Protein 9BWH (pdb70)

Solvent-accessible surface area: 10217 Å² total; per-residue (Å²): 109,16,27,6,4,68,94,25,84,120,68,45,46,102,47,67,122,26,0,82,0,3,0,11,0,64,14,121,57,0,0,2,0,4,11,53,5,83,120,64,16,45,28,78,82,59,60,13,77,44,0,15,0,0,11,0,43,44,26,59,6,29,10,46,1,104,137,103,123,52,84,0,94,53,8,3,1,3,2,1,9,83,90,25,91,7,56,2,66,2,54,72,101,2,32,0,4,13,1,2,2,63,18,23,129,101,16,40,135,29,18,5,162,108,23,41,109,121,30,31,2,3,69,100,26,82,123,77,30,64,105,56,67,122,27,1,88,0,5,1,13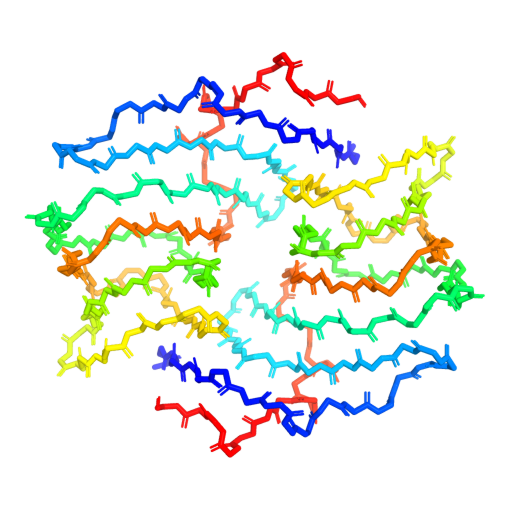,0,57,15,112,53,0,0,2,0,7,16,43,8,72,125,68,16,47,24,87,78,62,56,15,82,36,1,14,1,0,10,0,42,45,22,56,6,30,10,42,0,100,140,88,129,46,78,0,79,55,9,4,0,4,1,1,14,87,89,29,86,6,56,7,65,2,58,72,105,2,34,1,3,12,0,1,3,65,19,25,114,101,15,63,134,36,44,8,203,106,17,60,69

Nearest PDB structures (foldseek):
  9bwf-assembly1_A  TM=1.006E+00  e=4.853E-24  metagenome
  7zyb-assembly1_A  TM=9.327E-01  e=1.091E-11  Bacteroides eggerthii DSM 20697
  2pfw-assembly1_B  TM=9.124E-01  e=9.561E-11  Shewanella frigidimarina NCIMB 400
  5j4f-assembly1_A  TM=9.514E-01  e=3.631E-08  Helicobacter pylori 26695
  2ozj-assembly2_B-3  TM=8.157E-01  e=2.133E-07  Desulfitobacterium hafniense DCB-2

Radius of gyration: 16.41 Å; Cα contacts (8 Å, |Δi|>4): 697; chains: 2; bounding box: 45×39×34 Å

Structure (mmCIF, N/CA/C/O backbone):
data_9BWH
#
_entry.id   9BWH
#
_cell.length_a   72.689
_cell.length_b   72.689
_cell.length_c   98.739
_cell.angle_alpha   90.00
_cell.angle_beta   90.00
_cell.angle_gamma   120.00
#
_symmetry.space_group_name_H-M   'P 32 2 1'
#
loop_
_entity.id
_entity.type
_entity.pdbx_description
1 polymer 'Cellulose oxidative enzyme'
2 non-polymer GLYCEROL
3 non-polymer 'COPPER (II) ION'
4 water water
#
loop_
_atom_site.group_PDB
_atom_site.id
_atom_site.type_symbol
_atom_site.label_atom_id
_atom_site.label_alt_id
_atom_site.label_comp_id
_atom_site.label_asym_id
_atom_site.label_entity_id
_atom_site.label_seq_id
_atom_site.pdbx_PDB_ins_code
_atom_site.Cartn_x
_atom_site.Cartn_y
_atom_site.Cartn_z
_atom_site.occupancy
_atom_site.B_iso_or_equiv
_atom_site.auth_seq_id
_atom_site.auth_comp_id
_atom_site.auth_asym_id
_atom_site.auth_atom_id
_atom_site.pdbx_PDB_model_num
ATOM 1 N N . ALA A 1 22 ? 39.968 -26.260 -28.669 1.00 38.92 -1 ALA A N 1
ATOM 2 C CA . ALA A 1 22 ? 40.923 -25.333 -28.080 1.00 39.26 -1 ALA A CA 1
ATOM 3 C C . ALA A 1 22 ? 40.638 -25.108 -26.581 1.00 35.75 -1 ALA A C 1
ATOM 4 O O . ALA A 1 22 ? 41.514 -24.595 -25.900 1.00 34.79 -1 ALA A O 1
ATOM 6 N N . SER A 1 23 ? 39.459 -25.500 -26.071 1.00 28.79 0 SER A N 1
ATOM 7 C CA A SER A 1 23 ? 39.154 -25.323 -24.645 0.63 27.94 0 SER A CA 1
ATOM 8 C CA B SER A 1 23 ? 39.177 -25.299 -24.648 0.37 28.00 0 SER A CA 1
ATOM 9 C C . SER A 1 23 ? 40.028 -26.236 -23.791 1.00 27.72 0 SER A C 1
ATOM 10 O O . SER A 1 23 ? 40.508 -27.292 -24.256 1.00 28.45 0 SER A O 1
ATOM 15 N N . MET A 1 24 ? 40.218 -25.838 -22.518 1.00 24.27 1 MET A N 1
ATOM 16 C CA . MET A 1 24 ? 41.022 -26.621 -21.588 1.00 25.39 1 MET A CA 1
ATOM 17 C C . MET A 1 24 ? 40.349 -26.698 -20.241 1.00 21.89 1 MET A C 1
ATOM 18 O O . MET A 1 24 ? 39.697 -25.744 -19.816 1.00 24.61 1 MET A O 1
ATOM 23 N N . TYR A 1 25 ? 40.506 -27.848 -19.579 1.00 20.98 2 TYR A N 1
ATOM 24 C CA . TYR A 1 25 ? 40.259 -27.983 -18.147 1.00 21.95 2 TYR A CA 1
ATOM 25 C C . TYR A 1 25 ? 41.573 -28.377 -17.481 1.00 22.76 2 TYR A C 1
ATOM 26 O O . TYR A 1 25 ? 42.346 -29.158 -18.058 1.00 25.63 2 TYR A O 1
ATOM 35 N N . ALA A 1 26 ? 41.801 -27.896 -16.250 1.00 22.61 3 ALA A N 1
ATOM 36 C CA . ALA A 1 26 ? 42.952 -28.422 -15.497 1.00 25.89 3 ALA A CA 1
ATOM 37 C C . ALA A 1 26 ? 42.532 -28.705 -14.073 1.00 23.41 3 ALA A C 1
ATOM 38 O O . ALA A 1 26 ? 41.638 -28.062 -13.522 1.00 23.90 3 ALA A O 1
ATOM 40 N N . LYS A 1 27 ? 43.157 -29.707 -13.486 1.00 23.09 4 LYS A N 1
ATOM 41 C CA . LYS A 1 27 ? 42.803 -30.129 -12.129 1.00 24.60 4 LYS A CA 1
ATOM 42 C C . LYS A 1 27 ? 43.876 -29.713 -11.153 1.00 23.36 4 LYS A C 1
ATOM 43 O O . LYS A 1 27 ? 45.064 -29.726 -11.479 1.00 24.53 4 LYS A O 1
ATOM 49 N N . HIS A 1 28 ? 43.462 -29.362 -9.944 1.00 21.38 5 HIS A N 1
ATOM 50 C CA . HIS A 1 28 ? 44.436 -28.992 -8.924 1.00 23.73 5 HIS A CA 1
ATOM 51 C C . HIS A 1 28 ? 45.373 -30.170 -8.601 1.00 27.15 5 HIS A C 1
ATOM 52 O O . HIS A 1 28 ? 44.943 -31.320 -8.452 1.00 24.83 5 HIS A O 1
ATOM 59 N N . SER A 1 29 ? 46.654 -29.863 -8.421 1.00 27.31 6 SER A N 1
ATOM 60 C CA . SER A 1 29 ? 47.631 -30.828 -7.909 1.00 27.89 6 SER A CA 1
ATOM 61 C C . SER A 1 29 ? 48.602 -30.077 -7.022 1.00 30.60 6 SER A C 1
ATOM 62 O O . SER A 1 29 ? 48.954 -28.934 -7.329 1.00 30.25 6 SER A O 1
ATOM 65 N N . ALA A 1 30 ? 49.116 -30.705 -5.981 1.00 27.95 7 ALA A N 1
ATOM 66 C CA . ALA A 1 30 ? 50.149 -30.074 -5.162 1.00 33.96 7 ALA A CA 1
ATOM 67 C C . ALA A 1 30 ? 51.522 -30.126 -5.790 1.00 30.92 7 ALA A C 1
ATOM 68 O O . ALA A 1 30 ? 52.430 -29.504 -5.299 1.00 33.73 7 ALA A O 1
ATOM 70 N N . GLN A 1 31 ? 51.656 -30.846 -6.876 1.00 28.04 8 GLN A N 1
ATOM 71 C CA . GLN A 1 31 ? 52.957 -31.043 -7.520 1.00 29.29 8 GLN A CA 1
ATOM 72 C C . GLN A 1 31 ? 53.170 -30.061 -8.670 1.00 28.01 8 GLN A C 1
ATOM 73 O O . GLN A 1 31 ? 52.248 -29.397 -9.139 1.00 26.03 8 GLN A O 1
ATOM 79 N N . ASN A 1 32 ? 54.441 -29.937 -9.061 1.00 27.71 9 ASN A N 1
ATOM 80 C CA . ASN A 1 32 ? 54.852 -29.236 -10.282 1.00 29.47 9 ASN A CA 1
ATOM 81 C C . ASN A 1 32 ? 54.590 -27.738 -10.218 1.00 31.78 9 ASN A C 1
ATOM 82 O O . ASN A 1 32 ? 54.389 -27.087 -11.257 1.00 29.22 9 ASN A O 1
ATOM 87 N N . TYR A 1 33 ? 54.644 -27.141 -9.014 1.00 27.47 10 TYR A N 1
ATOM 88 C CA . TYR A 1 33 ? 54.816 -25.697 -8.945 1.00 24.41 10 TYR A CA 1
ATOM 89 C C . TYR A 1 33 ? 56.324 -25.477 -9.108 1.00 32.67 10 TYR A C 1
ATOM 90 O O . TYR A 1 33 ? 57.124 -26.091 -8.405 1.00 36.32 10 TYR A O 1
ATOM 99 N N . GLN A 1 34 ? 56.700 -24.687 -10.044 1.00 20.93 11 GLN A N 1
ATOM 100 C CA . GLN A 1 34 ? 58.092 -24.652 -10.523 1.00 21.50 11 GLN A CA 1
ATOM 101 C C . GLN A 1 34 ? 58.826 -23.395 -10.075 1.00 23.16 11 GLN A C 1
ATOM 102 O O . GLN A 1 34 ? 58.199 -22.360 -9.870 1.00 23.49 11 GLN A O 1
ATOM 108 N N . PRO A 1 35 ? 60.136 -23.456 -9.900 1.00 22.64 12 PRO A N 1
ATOM 109 C CA . PRO A 1 35 ? 60.870 -22.262 -9.439 1.00 23.04 12 PRO A CA 1
ATOM 110 C C . PRO A 1 35 ? 60.816 -21.157 -10.484 1.00 26.32 12 PRO A C 1
ATOM 111 O O . PRO A 1 35 ? 61.007 -21.399 -11.685 1.00 27.07 12 PRO A O 1
ATOM 115 N N . LEU A 1 36 ? 60.516 -19.956 -10.020 1.00 26.41 13 LEU A N 1
ATOM 116 C CA . LEU A 1 36 ? 60.578 -18.736 -10.824 1.00 24.14 13 LEU A CA 1
ATOM 117 C C . LEU A 1 36 ? 61.607 -17.753 -10.278 1.00 28.73 13 LEU A C 1
ATOM 118 O O . LEU A 1 36 ? 62.555 -17.400 -10.976 1.00 28.16 13 LEU A O 1
ATOM 123 N N . LEU A 1 37 ? 61.483 -17.352 -9.017 1.00 25.50 14 LEU A N 1
ATOM 124 C CA . LEU A 1 37 ? 62.394 -16.447 -8.333 1.00 30.57 14 LEU A CA 1
ATOM 125 C C . LEU A 1 37 ? 62.502 -16.979 -6.909 1.00 26.22 14 LEU A C 1
ATOM 126 O O . LEU A 1 37 ? 61.625 -17.726 -6.477 1.00 29.10 14 LEU A O 1
ATOM 131 N N . PRO A 1 38 ? 63.535 -16.579 -6.160 1.00 28.56 15 PRO A N 1
ATOM 132 C CA . PRO A 1 38 ? 63.636 -17.071 -4.774 1.00 27.59 15 PRO A CA 1
ATOM 133 C C . PRO A 1 38 ? 62.326 -16.847 -4.031 1.00 26.93 15 PRO A C 1
ATOM 134 O O . PRO A 1 38 ? 61.767 -15.749 -4.033 1.00 29.18 15 PRO A O 1
ATOM 138 N N . GLY A 1 39 ? 61.812 -17.917 -3.443 1.00 31.51 16 GLY A N 1
ATOM 139 C CA . GLY A 1 39 ? 60.571 -17.813 -2.692 1.00 29.86 16 GLY A CA 1
ATOM 140 C C . GLY A 1 39 ? 59.309 -17.832 -3.503 1.00 26.27 16 GLY A C 1
ATOM 141 O O . GLY A 1 39 ? 58.220 -17.874 -2.909 1.00 27.15 16 GLY A O 1
ATOM 142 N N . ILE A 1 40 ? 59.382 -17.845 -4.838 1.00 25.66 17 ILE A N 1
ATOM 143 C CA . ILE A 1 40 ? 58.193 -17.716 -5.676 1.00 22.89 17 ILE A CA 1
ATOM 144 C C . ILE A 1 40 ? 58.148 -18.915 -6.614 1.00 29.19 17 ILE A C 1
ATOM 145 O O . ILE A 1 40 ? 59.032 -19.062 -7.464 1.00 27.06 17 ILE A O 1
ATOM 150 N N . LYS A 1 41 ? 57.094 -19.720 -6.518 1.00 23.86 18 LYS A N 1
ATOM 151 C CA . LYS A 1 41 ? 56.915 -20.854 -7.418 1.00 26.35 18 LYS A CA 1
ATOM 152 C C . LYS A 1 41 ? 55.729 -20.546 -8.311 1.00 24.49 18 LYS A C 1
ATOM 153 O O . LYS A 1 41 ? 54.805 -19.814 -7.908 1.00 24.69 18 LYS A O 1
ATOM 159 N N . ILE A 1 42 ? 55.764 -21.060 -9.548 1.00 23.32 19 ILE A N 1
ATOM 160 C CA . ILE A 1 42 ? 54.707 -20.749 -10.509 1.00 20.75 19 ILE A CA 1
ATOM 161 C C . ILE A 1 42 ? 54.198 -22.038 -11.143 1.00 22.66 19 ILE A C 1
ATOM 162 O O . ILE A 1 42 ? 54.975 -22.972 -11.377 1.00 21.29 19 ILE A O 1
ATOM 167 N N . LYS A 1 43 ? 52.925 -22.019 -11.545 1.00 20.73 20 LYS A N 1
ATOM 168 C CA . LYS A 1 43 ? 52.384 -23.063 -12.418 1.00 18.97 20 LYS A CA 1
ATOM 169 C C . LYS A 1 43 ? 51.439 -22.373 -13.395 1.00 22.39 20 LYS A C 1
ATOM 170 O O . LYS A 1 43 ? 50.559 -21.606 -12.968 1.00 21.64 20 LYS A O 1
ATOM 176 N N . THR A 1 44 ? 51.608 -22.616 -14.697 1.00 18.35 21 THR A N 1
ATOM 177 C CA . THR A 1 44 ? 50.571 -22.170 -15.615 1.00 18.12 21 THR A CA 1
ATOM 178 C C . THR A 1 44 ? 49.458 -23.218 -15.621 1.00 18.02 21 THR A C 1
ATOM 179 O O . THR A 1 44 ? 49.737 -24.411 -15.733 1.00 20.17 21 THR A O 1
ATOM 183 N N . LEU A 1 45 ? 48.228 -22.789 -15.313 1.00 18.68 22 LEU A N 1
ATOM 184 C CA . LEU A 1 45 ? 47.139 -23.749 -15.140 1.00 19.69 22 LEU A CA 1
ATOM 185 C C . LEU A 1 45 ? 46.515 -24.106 -16.477 1.00 21.38 22 LEU A C 1
ATOM 186 O O . LEU A 1 45 ? 46.364 -25.276 -16.804 1.00 21.80 22 LEU A O 1
ATOM 191 N N . VAL A 1 46 ? 46.099 -23.085 -17.239 1.00 18.11 23 VAL A N 1
ATOM 192 C CA . VAL A 1 46 ? 45.436 -23.222 -18.533 1.00 19.34 23 VAL A CA 1
ATOM 193 C C . VAL A 1 46 ? 45.799 -21.997 -19.344 1.00 21.47 23 VAL A C 1
ATOM 194 O O . VAL A 1 46 ? 46.319 -21.018 -18.806 1.00 21.92 23 VAL A O 1
ATOM 198 N N . TYR A 1 47 ? 45.505 -22.049 -20.642 1.00 20.45 24 TYR A N 1
ATOM 199 C CA . TYR A 1 47 ? 45.647 -20.839 -21.448 1.00 23.57 24 TYR A CA 1
ATOM 200 C C . TYR A 1 47 ? 44.756 -20.954 -22.681 1.00 23.33 24 TYR A C 1
ATOM 201 O O . TYR A 1 47 ? 44.241 -22.033 -23.022 1.00 23.24 24 TYR A O 1
ATOM 210 N N . GLY A 1 48 ? 44.607 -19.819 -23.384 1.00 20.03 25 GLY A N 1
ATOM 211 C CA . GLY A 1 48 ? 43.760 -19.796 -24.558 1.00 24.14 25 GLY A CA 1
ATOM 212 C C . GLY A 1 48 ? 44.282 -18.848 -25.612 1.00 29.71 25 GLY A C 1
ATOM 213 O O . GLY A 1 48 ? 45.480 -18.539 -25.614 1.00 24.48 25 GLY A O 1
ATOM 214 N N . GLU A 1 49 ? 43.385 -18.367 -26.490 1.00 28.72 26 GLU A N 1
ATOM 215 C CA . GLU A 1 49 ? 43.801 -17.495 -27.584 1.00 26.70 26 GLU A CA 1
ATOM 216 C C . GLU A 1 49 ? 44.127 -16.086 -27.141 1.00 28.55 26 GLU A C 1
ATOM 217 O O . GLU A 1 49 ? 44.950 -15.426 -27.796 1.00 28.54 26 GLU A O 1
ATOM 223 N N . LEU A 1 50 ? 43.541 -15.634 -26.025 1.00 24.40 27 LEU A N 1
ATOM 224 C CA . LEU A 1 50 ? 43.625 -14.246 -25.584 1.00 23.07 27 LEU A CA 1
ATOM 225 C C . LEU A 1 50 ? 44.199 -14.106 -24.194 1.00 25.35 27 LEU A C 1
ATOM 226 O O . LEU A 1 50 ? 44.548 -12.983 -23.799 1.00 24.37 27 LEU A O 1
ATOM 231 N N . THR A 1 51 ? 44.278 -15.199 -23.433 1.00 21.12 28 THR A N 1
ATOM 232 C CA . THR A 1 51 ? 44.623 -15.140 -22.020 1.00 19.36 28 THR A CA 1
ATOM 233 C C . THR A 1 51 ? 45.531 -16.310 -21.643 1.00 22.45 28 THR A C 1
ATOM 234 O O . THR A 1 51 ? 45.651 -17.304 -22.364 1.00 21.30 28 THR A O 1
ATOM 238 N N . LEU A 1 52 ? 46.150 -16.195 -20.466 1.00 19.03 29 LEU A N 1
ATOM 239 C CA . LEU A 1 52 ? 46.900 -17.308 -19.888 1.00 18.39 29 LEU A CA 1
ATOM 240 C C . LEU A 1 52 ? 46.782 -17.174 -18.377 1.00 19.92 29 LEU A C 1
ATOM 241 O O . LEU A 1 52 ? 46.957 -16.067 -17.851 1.00 21.36 29 LEU A O 1
ATOM 246 N N . MET A 1 53 ? 46.515 -18.283 -17.683 1.00 17.41 30 MET A N 1
ATOM 247 C CA . MET A 1 53 ? 46.279 -18.251 -16.245 1.00 18.52 30 MET A CA 1
ATOM 248 C C . MET A 1 53 ? 47.426 -18.937 -15.494 1.00 19.40 30 MET A C 1
ATOM 249 O O . MET A 1 53 ? 47.772 -20.084 -15.812 1.00 18.23 30 MET A O 1
ATOM 254 N N . THR A 1 54 ? 47.941 -18.288 -14.446 1.00 19.71 31 THR A N 1
ATOM 255 C CA . THR A 1 54 ? 49.021 -18.854 -13.639 1.00 18.17 31 THR A CA 1
ATOM 256 C C . THR A 1 54 ? 48.555 -18.893 -12.195 1.00 24.99 31 THR A C 1
ATOM 257 O O . THR A 1 54 ? 47.631 -18.175 -11.807 1.00 25.85 31 THR A O 1
ATOM 261 N N . GLU A 1 55 ? 49.187 -19.751 -11.402 1.00 18.56 32 GLU A N 1
ATOM 262 C CA . GLU A 1 55 ? 49.013 -19.713 -9.959 1.00 16.61 32 GLU A CA 1
ATOM 263 C C . GLU A 1 55 ? 50.413 -19.486 -9.406 1.00 21.93 32 GLU A C 1
ATOM 264 O O . GLU A 1 55 ? 51.373 -20.144 -9.852 1.00 22.70 32 GLU A O 1
ATOM 270 N N . PHE A 1 56 ? 50.542 -18.527 -8.481 1.00 19.03 33 PHE A N 1
ATOM 271 C CA . PHE A 1 56 ? 51.829 -18.182 -7.862 1.00 20.48 33 PHE A CA 1
ATOM 272 C C . PHE A 1 56 ? 51.755 -18.614 -6.403 1.00 26.27 33 PHE A C 1
ATOM 273 O O . PHE A 1 56 ? 50.813 -18.248 -5.691 1.00 23.20 33 PHE A O 1
ATOM 281 N N . VAL A 1 57 ? 52.749 -19.356 -5.947 1.00 20.51 34 VAL A N 1
ATOM 282 C CA . VAL A 1 57 ? 52.821 -19.818 -4.565 1.00 22.50 34 VAL A CA 1
ATOM 283 C C . VAL A 1 57 ? 54.037 -19.160 -3.946 1.00 26.34 34 VAL A C 1
ATOM 284 O O . VAL A 1 57 ? 55.161 -19.378 -4.407 1.00 25.80 34 VAL A O 1
ATOM 288 N N . MET A 1 58 ? 53.817 -18.334 -2.912 1.00 24.04 35 MET A N 1
ATOM 289 C CA . MET A 1 58 ? 54.842 -17.387 -2.496 1.00 22.66 35 MET A CA 1
ATOM 290 C C . MET A 1 58 ? 55.137 -17.520 -1.008 1.00 23.78 35 MET A C 1
ATOM 291 O O . MET A 1 58 ? 54.229 -17.439 -0.179 1.00 25.74 35 MET A O 1
ATOM 296 N N . ASP A 1 59 ? 56.416 -17.695 -0.662 1.00 25.53 36 ASP A N 1
ATOM 297 C CA . ASP A 1 59 ? 56.783 -17.917 0.724 1.00 24.23 36 ASP A CA 1
ATOM 298 C C . ASP A 1 59 ? 56.801 -16.607 1.518 1.00 25.76 36 ASP A C 1
ATOM 299 O O . ASP A 1 59 ? 57.247 -15.562 1.028 1.00 24.23 36 ASP A O 1
ATOM 304 N N . LYS A 1 60 ? 56.377 -16.684 2.779 1.00 23.96 37 LYS A N 1
ATOM 305 C CA . LYS A 1 60 ? 56.520 -15.540 3.685 1.00 24.71 37 LYS A CA 1
ATOM 306 C C . LYS A 1 60 ? 57.923 -14.925 3.641 1.00 25.98 37 LYS A C 1
ATOM 307 O O . LYS A 1 60 ? 58.933 -15.615 3.807 1.00 28.01 37 LYS A O 1
ATOM 313 N N . GLY A 1 61 ? 57.978 -13.604 3.480 1.00 27.60 38 GLY A N 1
ATOM 314 C CA . GLY A 1 61 ? 59.243 -12.891 3.516 1.00 28.37 38 GLY A CA 1
ATOM 315 C C . GLY A 1 61 ? 59.951 -12.767 2.180 1.00 30.32 38 GLY A C 1
ATOM 316 O O . GLY A 1 61 ? 61.016 -12.099 2.122 1.00 30.29 38 GLY A O 1
ATOM 317 N N . SER A 1 62 ? 59.410 -13.381 1.132 1.00 28.62 39 SER A N 1
ATOM 318 C CA . SER A 1 62 ? 59.945 -13.285 -0.211 1.00 26.60 39 SER A CA 1
ATOM 319 C C . SER A 1 62 ? 59.493 -11.961 -0.823 1.00 39.15 39 SER A C 1
ATOM 320 O O . SER A 1 62 ? 58.703 -11.221 -0.234 1.00 30.80 39 SER A O 1
ATOM 323 N N . SER A 1 63 ? 59.948 -11.674 -2.044 1.00 37.99 40 SER A N 1
ATOM 324 C CA . SER A 1 63 ? 59.554 -10.430 -2.697 1.00 38.75 40 SER A CA 1
ATOM 325 C C . SER A 1 63 ? 59.605 -10.625 -4.193 1.00 47.35 40 SER A C 1
ATOM 326 O O . SER A 1 63 ? 60.300 -11.509 -4.694 1.00 39.33 40 SER A O 1
ATOM 329 N N . LEU A 1 64 ? 58.841 -9.839 -4.878 1.00 39.94 41 LEU A N 1
ATOM 330 C CA . LEU A 1 64 ? 59.011 -9.741 -6.314 1.00 42.37 41 LEU A CA 1
ATOM 331 C C . LEU A 1 64 ? 59.700 -8.436 -6.575 1.00 44.10 41 LEU A C 1
ATOM 332 O O . LEU A 1 64 ? 59.268 -7.400 -6.033 1.00 42.34 41 LEU A O 1
ATOM 337 N N . PRO A 1 65 ? 60.786 -8.453 -7.329 1.00 46.79 42 PRO A N 1
ATOM 338 C CA . PRO A 1 65 ? 61.439 -7.202 -7.683 1.00 42.78 42 PRO A CA 1
ATOM 339 C C . PRO A 1 65 ? 60.591 -6.442 -8.684 1.00 40.86 42 PRO A C 1
ATOM 340 O O . PRO A 1 65 ? 59.673 -6.980 -9.311 1.00 40.16 42 PRO A O 1
ATOM 344 N N . ASP A 1 66 ? 60.897 -5.160 -8.790 1.00 37.08 43 ASP A N 1
ATOM 345 C CA . ASP A 1 66 ? 60.231 -4.274 -9.728 1.00 36.84 43 ASP A CA 1
ATOM 346 C C . ASP A 1 66 ? 60.451 -4.770 -11.140 1.00 49.88 43 ASP A C 1
ATOM 347 O O . ASP A 1 66 ? 61.587 -4.937 -11.574 1.00 48.02 43 ASP A O 1
ATOM 352 N N . HIS A 1 67 ? 59.378 -4.904 -11.896 1.00 39.70 44 HIS A N 1
ATOM 353 C CA . HIS A 1 67 ? 59.510 -5.302 -13.286 1.00 43.66 44 HIS A CA 1
ATOM 354 C C . HIS A 1 67 ? 58.346 -4.708 -14.064 1.00 36.45 44 HIS A C 1
ATOM 355 O O . HIS A 1 67 ? 57.362 -4.229 -13.486 1.00 32.67 44 HIS A O 1
ATOM 362 N N . THR A 1 68 ? 58.488 -4.734 -15.386 1.00 33.20 45 THR A N 1
ATOM 363 C CA . THR A 1 68 ? 57.418 -4.407 -16.314 1.00 34.54 45 THR A CA 1
ATOM 364 C C . THR A 1 68 ? 57.365 -5.490 -17.379 1.00 39.34 45 THR A C 1
ATOM 365 O O . THR A 1 68 ? 58.358 -6.173 -17.641 1.00 34.49 45 THR A O 1
ATOM 369 N N . HIS A 1 69 ? 56.193 -5.664 -17.988 1.00 29.65 46 HIS A N 1
ATOM 370 C CA . HIS A 1 69 ? 56.084 -6.584 -19.118 1.00 33.28 46 HIS A CA 1
ATOM 371 C C . HIS A 1 69 ? 54.897 -6.173 -19.971 1.00 32.66 46 HIS A C 1
ATOM 372 O O . HIS A 1 69 ? 53.939 -5.593 -19.451 1.00 28.49 46 HIS A O 1
ATOM 379 N N . PRO A 1 70 ? 54.903 -6.492 -21.255 1.00 30.17 47 PRO A N 1
ATOM 380 C CA . PRO A 1 70 ? 53.840 -6.036 -22.161 1.00 27.51 47 PRO A CA 1
ATOM 381 C C . PRO A 1 70 ? 52.573 -6.906 -22.126 1.00 27.19 47 PRO A C 1
ATOM 382 O O . PRO A 1 70 ? 52.003 -7.262 -23.182 1.00 29.99 47 PRO A O 1
ATOM 386 N N . TYR A 1 71 ? 52.116 -7.234 -20.918 1.00 24.23 48 TYR A N 1
ATOM 387 C CA . TYR A 1 71 ? 50.907 -8.024 -20.704 1.00 24.26 48 TYR A CA 1
ATOM 388 C C . TYR A 1 71 ? 50.181 -7.354 -19.566 1.00 29.00 48 TYR A C 1
ATOM 389 O O . TYR A 1 71 ? 50.809 -7.001 -18.566 1.00 28.61 48 TYR A O 1
ATOM 398 N N . GLU A 1 72 ? 48.875 -7.180 -19.727 1.00 23.61 49 GLU A N 1
ATOM 399 C CA . GLU A 1 72 ? 48.031 -6.827 -18.587 1.00 22.33 49 GLU A CA 1
ATOM 400 C C . GLU A 1 72 ? 47.959 -8.014 -17.632 1.00 22.98 49 GLU A C 1
ATOM 401 O O . GLU A 1 72 ? 47.960 -9.173 -18.048 1.00 23.20 49 GLU A O 1
ATOM 407 N N . GLN A 1 73 ? 47.968 -7.742 -16.318 1.00 20.22 50 GLN A N 1
ATOM 408 C CA . GLN A 1 73 ? 48.083 -8.799 -15.326 1.00 20.91 50 GLN A CA 1
ATOM 409 C C . GLN A 1 73 ? 46.998 -8.548 -14.289 1.00 24.14 50 GLN A C 1
ATOM 410 O O . GLN A 1 73 ? 47.056 -7.529 -13.583 1.00 23.62 50 GLN A O 1
ATOM 416 N N . THR A 1 74 ? 46.013 -9.447 -14.189 1.00 18.30 51 THR A N 1
ATOM 417 C CA . THR A 1 74 ? 44.900 -9.254 -13.264 1.00 19.48 51 THR A CA 1
ATOM 418 C C . THR A 1 74 ? 44.859 -10.462 -12.332 1.00 22.66 51 THR A C 1
ATOM 419 O O . THR A 1 74 ? 45.011 -11.604 -12.769 1.00 20.45 51 THR A O 1
ATOM 423 N N . GLY A 1 75 ? 44.733 -10.217 -11.035 1.00 19.02 52 GLY A N 1
ATOM 424 C CA . GLY A 1 75 ? 44.958 -11.293 -10.093 1.00 17.42 52 GLY A CA 1
ATOM 425 C C . GLY A 1 75 ? 43.981 -11.260 -8.936 1.00 19.90 52 GLY A C 1
ATOM 426 O O . GLY A 1 75 ? 43.320 -10.249 -8.652 1.00 18.59 52 GLY A O 1
ATOM 427 N N . TYR A 1 76 ? 43.936 -12.406 -8.256 1.00 17.51 53 TYR A N 1
ATOM 428 C CA . TYR A 1 76 ? 43.048 -12.634 -7.119 1.00 19.76 53 TYR A CA 1
ATOM 429 C C . TYR A 1 76 ? 43.865 -13.345 -6.050 1.00 20.66 53 TYR A C 1
ATOM 430 O O . TYR A 1 76 ? 44.494 -14.365 -6.339 1.00 17.75 53 TYR A O 1
ATOM 439 N N . LEU A 1 77 ? 43.834 -12.860 -4.813 1.00 18.08 54 LEU A N 1
ATOM 440 C CA . LEU A 1 77 ? 44.610 -13.542 -3.761 1.00 17.13 54 LEU A CA 1
ATOM 441 C C . LEU A 1 77 ? 43.746 -14.668 -3.173 1.00 18.77 54 LEU A C 1
ATOM 442 O O . LEU A 1 77 ? 42.763 -14.421 -2.465 1.00 19.16 54 LEU A O 1
ATOM 447 N N . VAL A 1 78 ? 44.159 -15.917 -3.416 1.00 18.44 55 VAL A N 1
ATOM 448 C CA . VAL A 1 78 ? 43.432 -17.048 -2.838 1.00 19.45 55 VAL A CA 1
ATOM 449 C C . VAL A 1 78 ? 43.690 -17.110 -1.347 1.00 19.80 55 VAL A C 1
ATOM 450 O O . VAL A 1 78 ? 42.763 -17.372 -0.554 1.00 19.83 55 VAL A O 1
ATOM 454 N N . SER A 1 79 ? 44.949 -16.864 -0.937 1.00 18.29 56 SER A N 1
ATOM 455 C CA . SER A 1 79 ? 45.312 -17.016 0.470 1.00 20.31 56 SER A CA 1
ATOM 456 C C . SER A 1 79 ? 46.552 -16.188 0.776 1.00 20.18 56 SER A C 1
ATOM 457 O O . SER A 1 79 ? 47.374 -15.874 -0.125 1.00 19.83 56 SER A O 1
ATOM 460 N N . GLY A 1 80 ? 46.636 -15.813 2.044 1.00 22.17 57 GLY A N 1
ATOM 461 C CA . GLY A 1 80 ? 47.807 -15.125 2.574 1.00 21.84 57 GLY A CA 1
ATOM 462 C C . GLY A 1 80 ? 47.663 -13.618 2.639 1.00 22.42 57 GLY A C 1
ATOM 463 O O . GLY A 1 80 ? 46.563 -13.088 2.883 1.00 23.39 57 GLY A O 1
ATOM 464 N N . LYS A 1 81 ? 48.782 -12.926 2.536 1.00 20.76 58 LYS A N 1
ATOM 465 C CA . LYS A 1 81 ? 48.797 -11.485 2.685 1.00 21.79 58 LYS A CA 1
ATOM 466 C C . LYS A 1 81 ? 50.041 -10.906 2.037 1.00 26.23 58 LYS A C 1
ATOM 467 O O . LYS A 1 81 ? 51.134 -11.367 2.286 1.00 25.08 58 LYS A O 1
ATOM 473 N N . ILE A 1 82 ? 49.854 -9.915 1.176 1.00 23.89 59 ILE A N 1
ATOM 474 C CA . ILE A 1 82 ? 50.989 -9.300 0.484 1.00 25.06 59 ILE A CA 1
ATOM 475 C C . ILE A 1 82 ? 50.815 -7.778 0.502 1.00 28.48 59 ILE A C 1
ATOM 476 O O . ILE A 1 82 ? 49.744 -7.251 0.825 1.00 25.53 59 ILE A O 1
ATOM 481 N N . ILE A 1 83 ? 51.898 -7.076 0.162 1.00 25.10 60 ILE A N 1
ATOM 482 C CA . ILE A 1 83 ? 51.858 -5.636 -0.168 1.00 26.09 60 ILE A CA 1
ATOM 483 C C . ILE A 1 83 ? 52.163 -5.533 -1.638 1.00 26.36 60 ILE A C 1
ATOM 484 O O . ILE A 1 83 ? 53.218 -5.983 -2.090 1.00 28.26 60 ILE A O 1
ATOM 489 N N . LEU A 1 84 ? 51.232 -4.982 -2.404 1.00 23.99 61 LEU A N 1
ATOM 490 C CA . LEU A 1 84 ? 51.350 -4.919 -3.842 1.00 25.19 61 LEU A CA 1
ATOM 491 C C . LEU A 1 84 ? 51.570 -3.469 -4.219 1.00 25.52 61 LEU A C 1
ATOM 492 O O . LEU A 1 84 ? 50.759 -2.595 -3.859 1.00 29.39 61 LEU A O 1
ATOM 497 N N . TYR A 1 85 ? 52.696 -3.210 -4.864 1.00 26.49 62 TYR A N 1
ATOM 498 C CA . TYR A 1 85 ? 53.071 -1.875 -5.299 1.00 27.34 62 TYR A CA 1
ATOM 499 C C . TYR A 1 85 ? 52.805 -1.793 -6.785 1.00 34.27 62 TYR A C 1
ATOM 500 O O . TYR A 1 85 ? 53.280 -2.654 -7.541 1.00 30.14 62 TYR A O 1
ATOM 509 N N . ILE A 1 86 ? 52.056 -0.773 -7.208 1.00 31.68 63 ILE A N 1
ATOM 510 C CA . ILE A 1 86 ? 51.780 -0.566 -8.632 1.00 32.17 63 ILE A CA 1
ATOM 511 C C . ILE A 1 86 ? 52.103 0.882 -8.902 1.00 37.81 63 ILE A C 1
ATOM 512 O O . ILE A 1 86 ? 51.467 1.770 -8.330 1.00 38.01 63 ILE A O 1
ATOM 517 N N . GLU A 1 87 ? 53.129 1.120 -9.716 1.00 38.57 64 GLU A N 1
ATOM 518 C CA . GLU A 1 87 ? 53.676 2.454 -9.907 1.00 46.37 64 GLU A CA 1
ATOM 519 C C . GLU A 1 87 ? 53.925 3.109 -8.549 1.00 46.38 64 GLU A C 1
ATOM 520 O O . GLU A 1 87 ? 54.764 2.632 -7.778 1.00 46.76 64 GLU A O 1
ATOM 526 N N . ASP A 1 88 ? 53.239 4.207 -8.235 1.00 53.73 65 ASP A N 1
ATOM 527 C CA . ASP A 1 88 ? 53.474 4.885 -6.964 1.00 52.58 65 ASP A CA 1
ATOM 528 C C . ASP A 1 88 ? 52.416 4.581 -5.899 1.00 51.50 65 ASP A C 1
ATOM 529 O O . ASP A 1 88 ? 52.359 5.279 -4.887 1.00 51.27 65 ASP A O 1
ATOM 534 N N . LYS A 1 89 ? 51.561 3.587 -6.115 1.00 43.66 66 LYS A N 1
ATOM 535 C CA . LYS A 1 89 ? 50.595 3.151 -5.114 1.00 44.39 66 LYS A CA 1
ATOM 536 C C . LYS A 1 89 ? 51.108 1.927 -4.371 1.00 44.16 66 LYS A C 1
ATOM 537 O O . LYS A 1 89 ? 51.935 1.171 -4.871 1.00 40.31 66 LYS A O 1
ATOM 543 N N . LYS A 1 90 ? 50.589 1.740 -3.165 1.00 41.83 67 LYS A N 1
ATOM 544 C CA . LYS A 1 90 ? 50.954 0.609 -2.320 1.00 39.16 67 LYS A CA 1
ATOM 545 C C . LYS A 1 90 ? 49.698 0.190 -1.569 1.00 39.93 67 LYS A C 1
ATOM 546 O O . LYS A 1 90 ? 48.999 1.039 -1.010 1.00 43.70 67 LYS A O 1
ATOM 552 N N . GLN A 1 91 ? 49.358 -1.095 -1.622 1.00 36.79 68 GLN A N 1
ATOM 553 C CA . GLN A 1 91 ? 48.162 -1.568 -0.933 1.00 37.85 68 GLN A CA 1
ATOM 554 C C . GLN A 1 91 ? 48.446 -2.918 -0.295 1.00 34.15 68 GLN A C 1
ATOM 555 O O . GLN A 1 91 ? 49.088 -3.779 -0.918 1.00 31.25 68 GLN A O 1
ATOM 561 N N . GLN A 1 92 ? 47.887 -3.109 0.893 1.00 35.19 69 GLN A N 1
ATOM 562 C CA . GLN A 1 92 ? 47.945 -4.406 1.553 1.00 32.64 69 GLN A CA 1
ATOM 563 C C . GLN A 1 92 ? 46.822 -5.233 0.981 1.00 34.43 69 GLN A C 1
ATOM 564 O O . GLN A 1 92 ? 45.704 -4.760 0.882 1.00 33.06 69 GLN A O 1
ATOM 570 N N . ILE A 1 93 ? 47.094 -6.478 0.67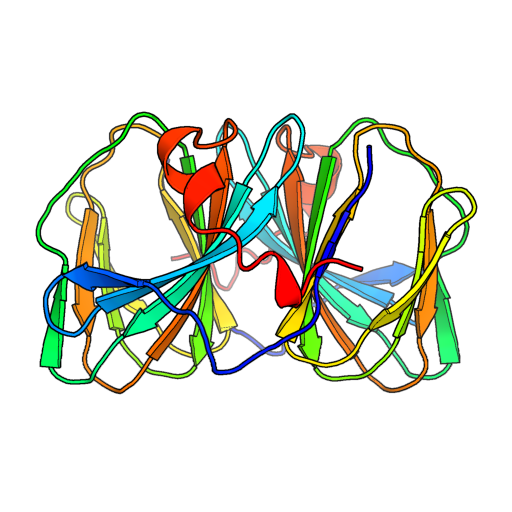5 1.00 28.02 70 ILE A N 1
ATOM 571 C CA . ILE A 1 93 ? 46.178 -7.340 -0.060 1.00 26.73 70 ILE A CA 1
ATOM 572 C C . ILE A 1 93 ? 45.961 -8.576 0.792 1.00 27.34 70 ILE A C 1
ATOM 573 O O . ILE A 1 93 ? 46.941 -9.200 1.195 1.00 27.67 70 ILE A O 1
ATOM 578 N N . MET A 1 94 ? 44.707 -8.940 1.053 1.00 25.29 71 MET A N 1
ATOM 579 C CA . MET A 1 94 ? 44.367 -10.139 1.836 1.00 28.04 71 MET A CA 1
ATOM 580 C C . MET A 1 94 ? 43.519 -11.060 0.971 1.00 22.82 71 MET A C 1
ATOM 581 O O . MET A 1 94 ? 43.177 -10.728 -0.166 1.00 23.87 71 MET A O 1
ATOM 586 N N . ALA A 1 95 ? 43.161 -12.234 1.509 1.00 22.14 72 ALA A N 1
ATOM 587 C CA . ALA A 1 95 ? 42.410 -13.220 0.705 1.00 21.76 72 ALA A CA 1
ATOM 588 C C . ALA A 1 95 ? 41.099 -12.635 0.143 1.00 22.03 72 ALA A C 1
ATOM 589 O O . ALA A 1 95 ? 40.360 -11.924 0.843 1.00 23.74 72 ALA A O 1
ATOM 591 N N . GLY A 1 96 ? 40.849 -12.884 -1.153 1.00 19.13 73 GLY A N 1
ATOM 592 C CA . GLY A 1 96 ? 39.667 -12.382 -1.841 1.00 19.68 73 GLY A CA 1
ATOM 593 C C . GLY A 1 96 ? 39.824 -11.006 -2.454 1.00 19.89 73 GLY A C 1
ATOM 594 O O . GLY A 1 96 ? 38.900 -10.544 -3.175 1.00 22.49 73 GLY A O 1
ATOM 595 N N . ASP A 1 97 ? 40.934 -10.324 -2.184 1.00 20.34 74 ASP A N 1
ATOM 596 C CA . ASP A 1 97 ? 41.200 -9.060 -2.826 1.00 21.86 74 ASP A CA 1
ATOM 597 C C . ASP A 1 97 ? 41.717 -9.330 -4.239 1.00 20.59 74 ASP A C 1
ATOM 598 O O . ASP A 1 97 ? 42.209 -10.421 -4.575 1.00 19.85 74 ASP A O 1
ATOM 603 N N . SER A 1 98 ? 41.691 -8.289 -5.058 1.00 19.34 75 SER A N 1
ATOM 604 C CA . SER A 1 98 ? 42.000 -8.473 -6.471 1.00 19.40 75 SER A CA 1
ATOM 605 C C . SER A 1 98 ? 42.673 -7.213 -6.997 1.00 20.67 75 SER A C 1
ATOM 606 O O . SER A 1 98 ? 42.646 -6.157 -6.359 1.00 20.49 75 SER A O 1
ATOM 609 N N . TRP A 1 99 ? 43.273 -7.336 -8.194 1.00 20.80 76 TRP A N 1
ATOM 610 C CA . TRP A 1 99 ? 43.981 -6.194 -8.775 1.00 18.69 76 TRP A CA 1
ATOM 611 C C . TRP A 1 99 ? 44.036 -6.321 -10.287 1.00 20.09 76 TRP A C 1
ATOM 612 O O . TRP A 1 99 ? 43.910 -7.414 -10.851 1.00 19.50 76 TRP A O 1
ATOM 623 N N . CYS A 1 100 ? 44.240 -5.176 -10.944 1.00 19.24 77 CYS A N 1
ATOM 624 C CA . CYS A 1 100 ? 44.557 -5.220 -12.375 1.00 20.05 77 CYS A CA 1
ATOM 625 C C . CYS A 1 100 ? 45.715 -4.265 -12.668 1.00 24.88 77 CYS A C 1
ATOM 626 O O . CYS A 1 100 ? 45.678 -3.093 -12.272 1.00 23.27 77 CYS A O 1
ATOM 629 N N . ILE A 1 101 ? 46.776 -4.789 -13.283 1.00 23.21 78 ILE A N 1
ATOM 630 C CA . ILE A 1 101 ? 47.994 -4.034 -13.564 1.00 25.35 78 ILE A CA 1
ATOM 631 C C . ILE A 1 101 ? 48.083 -3.897 -15.076 1.00 25.54 78 ILE A C 1
ATOM 632 O O . ILE A 1 101 ? 48.297 -4.908 -15.759 1.00 23.20 78 ILE A O 1
ATOM 637 N N . PRO A 1 102 ? 47.973 -2.704 -15.643 1.00 26.74 79 PRO A N 1
ATOM 638 C CA . PRO A 1 102 ? 47.998 -2.570 -17.106 1.00 25.40 79 PRO A CA 1
ATOM 639 C C . PRO A 1 102 ? 49.364 -2.955 -17.663 1.00 22.78 79 PRO A C 1
ATOM 640 O O . PRO A 1 102 ? 50.362 -3.030 -16.950 1.00 25.77 79 PRO A O 1
ATOM 644 N N . LYS A 1 103 ? 49.395 -3.142 -18.974 1.00 26.91 80 LYS A N 1
ATOM 645 C CA . LYS A 1 103 ? 50.639 -3.446 -19.683 1.00 26.72 80 LYS A CA 1
ATOM 646 C C . LYS A 1 103 ? 51.723 -2.429 -19.381 1.00 28.52 80 LYS A C 1
ATOM 647 O O . LYS A 1 103 ? 51.480 -1.215 -19.428 1.00 28.64 80 LYS A O 1
ATOM 653 N N . ASN A 1 104 ? 52.951 -2.931 -19.192 1.00 26.64 81 ASN A N 1
ATOM 654 C CA . ASN A 1 104 ? 54.168 -2.134 -19.077 1.00 29.66 81 ASN A CA 1
ATOM 655 C C . ASN A 1 104 ? 54.211 -1.243 -17.841 1.00 34.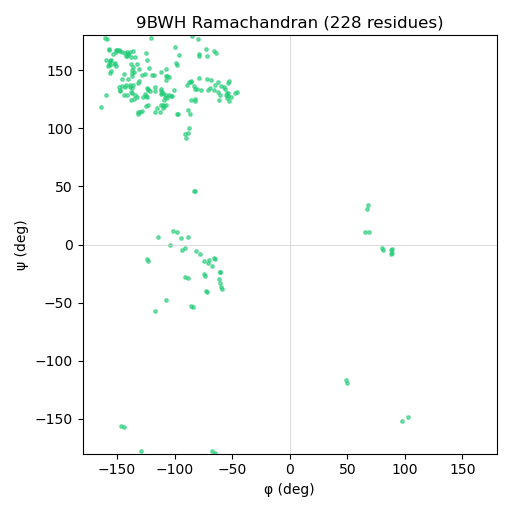49 81 ASN A C 1
ATOM 656 O O . ASN A 1 104 ? 55.098 -0.390 -17.743 1.00 37.70 81 ASN A O 1
ATOM 661 N N . VAL A 1 105 ? 53.307 -1.408 -16.887 1.00 30.95 82 VAL A N 1
ATOM 662 C CA . VAL A 1 105 ? 53.315 -0.593 -15.672 1.00 30.46 82 VAL A CA 1
ATOM 663 C C . VAL A 1 105 ? 54.254 -1.236 -14.650 1.00 33.43 82 VAL A C 1
ATOM 664 O O . VAL A 1 105 ? 54.255 -2.459 -14.506 1.00 33.16 82 VAL A O 1
ATOM 668 N N . HIS A 1 106 ? 55.036 -0.433 -13.925 1.00 33.43 83 HIS A N 1
ATOM 669 C CA . HIS A 1 106 ? 55.947 -0.980 -12.910 1.00 33.04 83 HIS A CA 1
ATOM 670 C C . HIS A 1 106 ? 55.184 -1.542 -11.730 1.00 34.21 83 HIS A C 1
ATOM 671 O O . HIS A 1 106 ? 54.285 -0.878 -11.191 1.00 35.00 83 HIS A O 1
ATOM 678 N N . HIS A 1 107 ? 55.586 -2.735 -11.276 1.00 30.56 84 HIS A N 1
ATOM 679 C CA . HIS A 1 107 ? 54.943 -3.297 -10.098 1.00 30.37 84 HIS A CA 1
ATOM 680 C C . HIS A 1 107 ? 55.914 -4.220 -9.365 1.00 32.80 84 HIS A C 1
ATOM 681 O O . HIS A 1 107 ? 56.870 -4.740 -9.942 1.00 32.55 84 HIS A O 1
ATOM 688 N N . HIS A 1 108 ? 55.666 -4.395 -8.071 1.00 31.34 85 HIS A N 1
ATOM 689 C CA . HIS A 1 108 ? 56.444 -5.341 -7.269 1.00 32.29 85 HIS A CA 1
ATOM 690 C C . HIS A 1 108 ? 55.639 -5.672 -6.015 1.00 28.27 85 HIS A C 1
ATOM 691 O O . HIS A 1 108 ? 54.530 -5.170 -5.802 1.00 27.06 85 HIS A O 1
ATOM 698 N N . ALA A 1 109 ? 56.182 -6.558 -5.192 1.00 29.13 86 ALA A N 1
ATOM 699 C CA . ALA A 1 109 ? 55.415 -6.999 -4.035 1.00 27.21 86 ALA A CA 1
ATOM 700 C C . ALA A 1 109 ? 56.349 -7.480 -2.929 1.00 33.15 86 ALA A C 1
ATOM 701 O O . ALA A 1 109 ? 57.468 -7.952 -3.180 1.00 30.13 86 ALA A O 1
ATOM 703 N N . GLU A 1 110 ? 55.886 -7.301 -1.701 1.00 27.99 87 GLU A N 1
ATOM 704 C CA . GLU A 1 110 ? 56.457 -7.935 -0.511 1.00 26.41 87 GLU A CA 1
ATOM 705 C C . GLU A 1 110 ? 55.467 -8.980 -0.008 1.00 28.45 87 GLU A C 1
ATOM 706 O O . GLU A 1 110 ? 54.277 -8.694 0.131 1.00 28.73 87 GLU A O 1
ATOM 712 N N . ILE A 1 111 ? 55.943 -10.198 0.249 1.00 27.24 88 ILE A N 1
ATOM 713 C CA . ILE A 1 111 ? 55.049 -11.287 0.649 1.00 23.71 88 ILE A CA 1
ATOM 714 C C . ILE A 1 111 ? 55.084 -11.371 2.170 1.00 24.73 88 ILE A C 1
ATOM 715 O O . ILE A 1 111 ? 56.140 -11.650 2.757 1.00 27.59 88 ILE A O 1
ATOM 720 N N . LEU A 1 112 ? 53.990 -11.055 2.836 1.00 24.97 89 LEU A N 1
ATOM 721 C CA . LEU A 1 112 ? 54.007 -10.979 4.298 1.00 27.35 89 LEU A CA 1
ATOM 722 C C . LEU A 1 112 ? 53.704 -12.282 5.012 1.00 30.92 89 LEU A C 1
ATOM 723 O O . LEU A 1 112 ? 54.112 -12.455 6.133 1.00 30.72 89 LEU A O 1
ATOM 728 N N . GLU A 1 113 ? 52.929 -13.147 4.391 1.00 28.35 90 GLU A N 1
ATOM 729 C CA . GLU A 1 113 ? 52.631 -14.472 4.924 1.00 29.50 90 GLU A CA 1
ATOM 730 C C . GLU A 1 113 ? 52.689 -15.414 3.737 1.00 26.22 90 GLU A C 1
ATOM 731 O O . GLU A 1 113 ? 52.655 -14.962 2.595 1.00 25.93 90 GLU A O 1
ATOM 737 N N . ASN A 1 114 ? 52.751 -16.722 3.991 1.00 22.85 91 ASN A N 1
ATOM 738 C CA . ASN A 1 114 ? 52.663 -17.640 2.846 1.00 23.32 91 ASN A CA 1
ATOM 739 C C . ASN A 1 114 ? 51.395 -17.347 2.047 1.00 26.65 91 ASN A C 1
ATOM 740 O O . ASN A 1 114 ? 50.305 -17.266 2.619 1.00 23.45 91 ASN A O 1
ATOM 745 N N . SER A 1 115 ? 51.519 -17.199 0.732 1.00 19.82 92 SER A N 1
ATOM 746 C CA . SER A 1 115 ? 50.405 -16.655 -0.032 1.00 20.78 92 SER A CA 1
ATOM 747 C C . SER A 1 115 ? 50.238 -17.437 -1.326 1.00 22.95 92 SER A C 1
ATOM 748 O O . SER A 1 115 ? 51.185 -18.077 -1.813 1.00 23.59 92 SER A O 1
ATOM 751 N N . VAL A 1 116 ? 49.029 -17.415 -1.857 1.00 18.68 93 VAL A N 1
ATOM 752 C CA . VAL A 1 116 ? 48.731 -18.025 -3.156 1.00 19.51 93 VAL A CA 1
ATOM 753 C C . VAL A 1 116 ? 47.899 -17.025 -3.947 1.00 21.00 93 VAL A C 1
ATOM 754 O O . VAL A 1 116 ? 46.859 -16.554 -3.462 1.00 18.76 93 VAL A O 1
ATOM 758 N N . ALA A 1 117 ? 48.316 -16.739 -5.192 1.00 18.90 94 ALA A N 1
ATOM 759 C CA . ALA A 1 117 ? 47.552 -15.839 -6.040 1.00 19.92 94 ALA A CA 1
ATOM 760 C C . ALA A 1 117 ? 47.296 -16.509 -7.379 1.00 23.73 94 ALA A C 1
ATOM 761 O O . ALA A 1 117 ? 48.128 -17.282 -7.854 1.00 21.59 94 ALA A O 1
ATOM 763 N N . VAL A 1 118 ? 46.131 -16.235 -7.966 1.00 17.04 95 VAL A N 1
ATOM 764 C CA . VAL A 1 118 ? 45.826 -16.675 -9.329 1.00 17.98 95 VAL A CA 1
ATOM 765 C C . VAL A 1 118 ? 45.869 -15.414 -10.161 1.00 22.23 95 VAL A C 1
ATOM 766 O O . VAL A 1 118 ? 45.209 -14.427 -9.809 1.00 22.67 95 VAL A O 1
ATOM 770 N N . GLU A 1 119 ? 46.656 -15.423 -11.257 1.00 18.56 96 GLU A N 1
ATOM 771 C CA . GLU A 1 119 ? 46.795 -14.244 -12.094 1.00 20.92 96 GLU A CA 1
ATOM 772 C C . GLU A 1 119 ? 46.588 -14.633 -13.538 1.00 19.94 96 GLU A C 1
ATOM 773 O O . GLU A 1 119 ? 47.004 -15.716 -13.972 1.00 23.90 96 GLU A O 1
ATOM 779 N N . VAL A 1 120 ? 45.910 -13.758 -14.267 1.00 18.27 97 VAL A N 1
ATOM 780 C CA . VAL A 1 120 ? 45.649 -14.003 -15.692 1.00 17.69 97 VAL A CA 1
ATOM 781 C C . VAL A 1 120 ? 46.344 -12.893 -16.465 1.00 20.54 97 VAL A C 1
ATOM 782 O O . VAL A 1 120 ? 46.281 -11.712 -16.066 1.00 20.45 97 VAL A O 1
ATOM 786 N N . PHE A 1 121 ? 47.026 -13.277 -17.534 1.00 18.75 98 PHE A N 1
ATOM 787 C CA . PHE A 1 121 ? 47.730 -12.360 -18.421 1.00 19.65 98 PHE A CA 1
ATOM 788 C C . PHE A 1 121 ? 46.996 -12.245 -19.726 1.00 23.60 98 PHE A C 1
ATOM 789 O O . PHE A 1 121 ? 46.492 -13.247 -20.238 1.00 20.68 98 PHE A O 1
ATOM 797 N N . ALA A 1 122 ? 46.975 -11.016 -20.271 1.00 18.98 99 ALA A N 1
ATOM 798 C CA . ALA A 1 122 ? 46.476 -10.767 -21.619 1.00 20.05 99 ALA A CA 1
ATOM 799 C C . ALA A 1 122 ? 47.399 -9.773 -22.310 1.00 22.66 99 ALA A C 1
ATOM 800 O O . ALA A 1 122 ? 47.843 -8.803 -21.695 1.00 23.68 99 ALA A O 1
ATOM 802 N N . PRO A 1 123 ? 47.772 -10.009 -23.588 1.00 22.88 100 PRO A N 1
ATOM 803 C CA . PRO A 1 123 ? 47.473 -11.200 -24.403 1.00 24.33 100 PRO A CA 1
ATOM 804 C C . PRO A 1 123 ? 48.105 -12.460 -23.866 1.00 27.21 100 PRO A C 1
ATOM 805 O O . PRO A 1 123 ? 48.784 -12.397 -22.832 1.00 21.96 100 PRO A O 1
ATOM 809 N N . THR A 1 124 ? 47.909 -13.603 -24.525 1.00 23.45 101 THR A N 1
ATOM 810 C CA . THR A 1 124 ? 48.520 -14.827 -24.021 1.00 23.40 101 THR A CA 1
ATOM 811 C C . THR A 1 124 ? 50.017 -14.622 -23.840 1.00 21.81 101 THR A C 1
ATOM 812 O O . THR A 1 124 ? 50.699 -14.186 -24.765 1.00 22.76 101 THR A O 1
ATOM 816 N N . ARG A 1 125 ? 50.520 -14.943 -22.651 1.00 25.20 102 ARG A N 1
ATOM 817 C CA . ARG A 1 125 ? 51.923 -14.662 -22.354 1.00 23.84 102 ARG A CA 1
ATOM 818 C C . ARG A 1 125 ? 52.721 -15.887 -22.774 1.00 27.97 102 ARG A C 1
ATOM 819 O O . ARG A 1 125 ? 52.869 -16.853 -22.018 1.00 24.95 102 ARG A O 1
ATOM 827 N N . GLU A 1 126 ? 53.202 -15.866 -24.028 1.00 25.62 103 GLU A N 1
ATOM 828 C CA . GLU A 1 126 ? 53.719 -17.112 -24.589 1.00 30.06 103 GLU A CA 1
ATOM 829 C C . GLU A 1 126 ? 54.882 -17.647 -23.781 1.00 30.69 103 GLU A C 1
ATOM 830 O O . GLU A 1 126 ? 55.047 -18.873 -23.684 1.00 29.48 103 GLU A O 1
ATOM 836 N N . GLU A 1 127 ? 55.695 -16.758 -23.197 1.00 28.36 104 GLU A N 1
ATOM 837 C CA . GLU A 1 127 ? 56.842 -17.220 -22.411 1.00 29.29 104 GLU A CA 1
ATOM 838 C C . GLU A 1 127 ? 56.420 -18.075 -21.220 1.00 27.91 104 GLU A C 1
ATOM 839 O O . GLU A 1 127 ? 57.226 -18.886 -20.736 1.00 38.44 104 GLU A O 1
ATOM 845 N N . TYR A 1 128 ? 55.185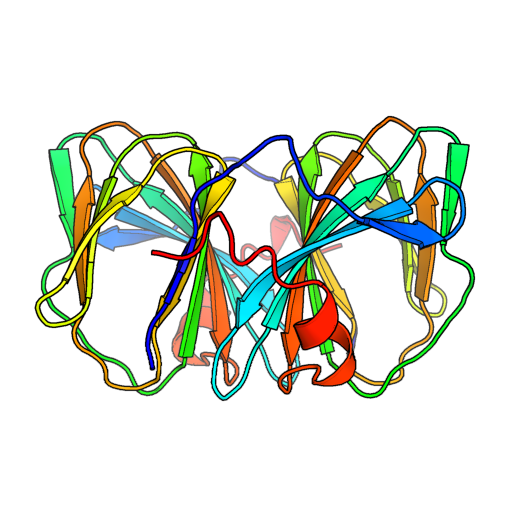 -17.922 -20.729 1.00 25.11 105 TYR A N 1
ATOM 846 C CA . TYR A 1 128 ? 54.754 -18.688 -19.580 1.00 22.29 105 TYR A CA 1
ATOM 847 C C . TYR A 1 128 ? 54.093 -20.002 -19.947 1.00 21.75 105 TYR A C 1
ATOM 848 O O . TYR A 1 128 ? 53.718 -20.754 -19.041 1.00 20.91 105 TYR A O 1
ATOM 857 N N . ILE A 1 129 ? 53.910 -20.306 -21.234 1.00 20.79 106 ILE A N 1
ATOM 858 C CA . ILE A 1 129 ? 53.332 -21.591 -21.575 1.00 21.26 106 ILE A CA 1
ATOM 859 C C . ILE A 1 129 ? 54.267 -22.687 -21.065 1.00 22.58 106 ILE A C 1
ATOM 860 O O . ILE A 1 129 ? 53.836 -23.826 -20.809 1.00 23.90 106 ILE A O 1
ATOM 865 N N . LYS A 1 130 ? 55.589 -22.404 -20.999 1.00 21.23 107 LYS A N 1
ATOM 866 C CA . LYS A 1 130 ? 56.541 -23.441 -20.586 1.00 21.34 107 LYS A CA 1
ATOM 867 C C . LYS A 1 130 ? 56.337 -23.886 -19.125 1.00 20.79 107 LYS A C 1
ATOM 868 O O . LYS A 1 130 ? 56.886 -24.917 -18.760 1.00 21.88 107 LYS A O 1
ATOM 874 N N . TYR A 1 131 ? 55.549 -23.170 -18.309 1.00 18.51 108 TYR A N 1
ATOM 875 C CA . TYR A 1 131 ? 55.242 -23.571 -16.934 1.00 17.60 108 TYR A CA 1
ATOM 876 C C . TYR A 1 131 ? 53.937 -24.341 -16.828 1.00 18.09 108 TYR A C 1
ATOM 877 O O . TYR A 1 131 ? 53.519 -24.688 -15.697 1.00 21.31 108 TYR A O 1
ATOM 886 N N . LEU A 1 132 ? 53.305 -24.652 -17.967 1.00 20.96 109 LEU A N 1
ATOM 887 C CA . LEU A 1 132 ? 52.045 -25.408 -17.911 1.00 20.54 109 LEU A CA 1
ATOM 888 C C . LEU A 1 132 ? 52.264 -26.787 -17.304 1.00 25.46 109 LEU A C 1
ATOM 889 O O . LEU A 1 132 ? 53.185 -27.501 -17.698 1.00 23.85 109 LEU A O 1
ATOM 894 N N . ASP A 1 133 ? 51.429 -27.161 -16.334 1.00 19.97 110 ASP A N 1
ATOM 895 C CA . ASP A 1 133 ? 51.544 -28.479 -15.712 1.00 20.83 110 ASP A CA 1
ATOM 896 C C . ASP A 1 133 ? 50.699 -29.435 -16.541 1.00 25.28 110 ASP A C 1
ATOM 897 O O . ASP A 1 133 ? 49.485 -29.553 -16.348 1.00 23.17 110 ASP A O 1
ATOM 902 N N . ARG A 1 134 ? 51.343 -30.135 -17.472 1.00 22.99 111 ARG A N 1
ATOM 903 C CA . ARG A 1 134 ? 50.568 -30.960 -18.382 1.00 23.01 111 ARG A CA 1
ATOM 904 C C . ARG A 1 134 ? 50.039 -32.224 -17.723 1.00 25.62 111 ARG A C 1
ATOM 905 O O . ARG A 1 134 ? 49.151 -32.874 -18.297 1.00 25.49 111 ARG A O 1
ATOM 913 N N . THR A 1 135 ? 50.550 -32.588 -16.547 1.00 23.04 112 THR A N 1
ATOM 914 C CA . THR A 1 135 ? 50.035 -33.803 -15.899 1.00 24.46 112 THR A CA 1
ATOM 915 C C . THR A 1 135 ? 48.621 -33.612 -15.379 1.00 27.31 112 THR A C 1
ATOM 916 O O . THR A 1 135 ? 47.956 -34.621 -15.053 1.00 30.07 112 THR A O 1
ATOM 920 N N . THR A 1 136 ? 48.162 -32.356 -15.264 1.00 26.03 113 THR A N 1
ATOM 921 C CA . THR A 1 136 ? 46.827 -32.118 -14.731 1.00 25.29 113 THR A CA 1
ATOM 922 C C . THR A 1 136 ? 45.861 -31.526 -15.754 1.00 24.74 113 THR A C 1
ATOM 923 O O . THR A 1 136 ? 44.743 -31.194 -15.395 1.00 26.89 113 THR A O 1
ATOM 927 N N . VAL A 1 137 ? 46.253 -31.404 -16.996 1.00 24.51 114 VAL A N 1
ATOM 928 C CA . VAL A 1 137 ? 45.346 -30.894 -18.009 1.00 23.68 114 VAL A CA 1
ATOM 929 C C . VAL A 1 137 ? 44.432 -32.014 -18.464 1.00 37.07 114 VAL A C 1
ATOM 930 O O . VAL A 1 137 ? 44.887 -33.135 -18.735 1.00 33.14 114 VAL A O 1
ATOM 934 N N . VAL A 1 138 ? 43.144 -31.679 -18.543 1.00 35.75 115 VAL A N 1
ATOM 935 C CA . VAL A 1 138 ? 41.941 -32.479 -18.904 1.00 48.25 115 VAL A CA 1
ATOM 936 C C . VAL A 1 138 ? 41.423 -33.218 -17.692 1.00 56.77 115 VAL A C 1
ATOM 937 O O . VAL A 1 138 ? 40.888 -32.583 -16.764 1.00 48.33 115 VAL A O 1
ATOM 941 N N . ALA B 1 22 ? 45.105 3.192 -16.329 1.00 49.55 -1 ALA B N 1
ATOM 942 C CA . ALA B 1 22 ? 44.949 3.257 -14.883 1.00 46.54 -1 ALA B CA 1
ATOM 943 C C . ALA B 1 22 ? 44.856 1.828 -14.263 1.00 49.32 -1 ALA B C 1
ATOM 944 O O . ALA B 1 22 ? 44.105 0.987 -14.755 1.00 52.21 -1 ALA B O 1
ATOM 946 N N . SER B 1 23 ? 45.661 1.586 -13.211 1.00 38.83 0 SER B N 1
ATOM 947 C CA A SER B 1 23 ? 45.666 0.360 -12.405 0.58 33.64 0 SER B CA 1
ATOM 948 C CA B SER B 1 23 ? 45.660 0.350 -12.452 0.42 33.66 0 SER B CA 1
ATOM 949 C C . SER B 1 23 ? 44.480 0.347 -11.465 1.00 31.85 0 SER B C 1
ATOM 950 O O . SER B 1 23 ? 43.863 1.383 -11.214 1.00 27.09 0 SER B O 1
ATOM 955 N N . MET B 1 24 ? 44.177 -0.835 -10.902 1.00 26.72 1 MET B N 1
ATOM 956 C CA . MET B 1 24 ? 43.030 -0.993 -10.016 1.00 22.60 1 MET B CA 1
ATOM 957 C C . MET B 1 24 ? 43.299 -2.017 -8.908 1.00 22.73 1 MET B C 1
ATOM 958 O O . MET B 1 24 ? 43.844 -3.090 -9.160 1.00 22.78 1 MET B O 1
ATOM 963 N N . TYR B 1 25 ? 42.901 -1.673 -7.666 1.00 25.19 2 TYR B N 1
ATOM 964 C CA . TYR B 1 25 ? 42.858 -2.622 -6.552 1.00 22.90 2 TYR B CA 1
ATOM 965 C C . TYR B 1 25 ? 41.427 -2.709 -6.045 1.00 25.44 2 TYR B C 1
ATOM 966 O O . TYR B 1 25 ? 40.747 -1.695 -6.004 1.00 28.20 2 TYR B O 1
ATOM 975 N N . ALA B 1 26 ? 40.988 -3.901 -5.589 1.00 23.03 3 ALA B N 1
ATOM 976 C CA . ALA B 1 26 ? 39.673 -4.042 -4.971 1.00 23.64 3 ALA B CA 1
ATOM 977 C C . ALA B 1 26 ? 39.771 -4.934 -3.731 1.00 25.30 3 ALA B C 1
ATOM 978 O O . ALA B 1 26 ? 40.621 -5.842 -3.638 1.00 25.55 3 ALA B O 1
ATOM 980 N N 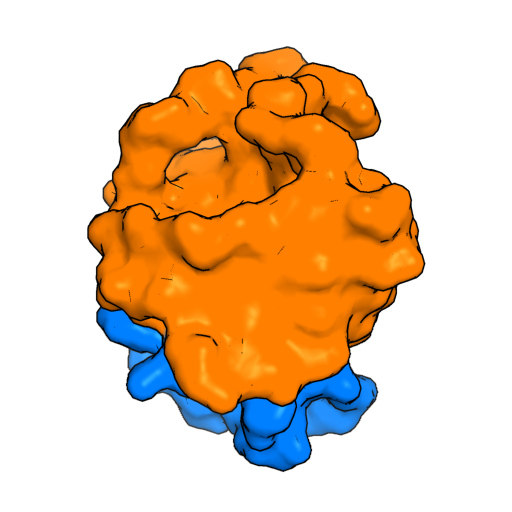. LYS B 1 27 ? 38.905 -4.618 -2.749 1.00 23.50 4 LYS B N 1
ATOM 981 C CA . LYS B 1 27 ? 38.914 -5.359 -1.491 1.00 24.06 4 LYS B CA 1
ATOM 982 C C . LYS B 1 27 ? 37.741 -6.312 -1.430 1.00 23.57 4 LYS B C 1
ATOM 983 O O . LYS B 1 27 ? 36.641 -5.993 -1.895 1.00 27.15 4 LYS B O 1
ATOM 989 N N . HIS B 1 28 ? 37.953 -7.458 -0.833 1.00 24.39 5 HIS B N 1
ATOM 990 C CA . HIS B 1 28 ? 36.897 -8.420 -0.662 1.00 24.14 5 HIS B CA 1
ATOM 991 C C . HIS B 1 28 ? 35.708 -7.938 0.139 1.00 25.39 5 HIS B C 1
ATOM 992 O O . HIS B 1 28 ? 35.888 -7.336 1.166 1.00 27.55 5 HIS B O 1
ATOM 999 N N . SER B 1 29 ? 34.509 -8.242 -0.331 1.00 25.61 6 SER B N 1
ATOM 1000 C CA . SER B 1 29 ? 33.296 -7.973 0.434 1.00 29.63 6 SER B CA 1
ATOM 1001 C C . SER B 1 29 ? 32.295 -9.061 0.143 1.00 30.03 6 SER B C 1
ATOM 1002 O O . SER B 1 29 ? 32.187 -9.519 -0.969 1.00 30.31 6 SER B O 1
ATOM 1005 N N . ALA B 1 30 ? 31.553 -9.467 1.160 1.00 30.88 7 ALA B N 1
ATOM 1006 C CA . ALA B 1 30 ? 30.517 -10.458 0.981 1.00 38.45 7 ALA B CA 1
ATOM 1007 C C . ALA B 1 30 ? 29.232 -9.846 0.446 1.00 38.85 7 ALA B C 1
ATOM 1008 O O . ALA B 1 30 ? 28.308 -10.554 0.119 1.00 45.09 7 ALA B O 1
ATOM 1010 N N . GLN B 1 31 ? 29.197 -8.541 0.333 1.00 37.53 8 GLN B N 1
ATOM 1011 C CA . GLN B 1 31 ? 28.035 -7.858 -0.157 1.00 38.75 8 GLN B CA 1
ATOM 1012 C C . GLN B 1 31 ? 28.073 -7.437 -1.607 1.00 34.81 8 GLN B C 1
ATOM 1013 O O . GLN B 1 31 ? 29.110 -7.520 -2.223 1.00 35.82 8 GLN B O 1
ATOM 1019 N N . ASN B 1 32 ? 26.938 -6.994 -2.128 1.00 36.67 9 ASN B N 1
ATOM 1020 C CA . ASN B 1 32 ? 26.841 -6.427 -3.485 1.00 43.19 9 ASN B CA 1
ATOM 1021 C C . ASN B 1 32 ? 27.060 -7.368 -4.661 1.00 39.03 9 ASN B C 1
ATOM 1022 O O . ASN B 1 32 ? 27.543 -6.966 -5.690 1.00 37.81 9 ASN B O 1
ATOM 1027 N N . TYR B 1 33 ? 26.652 -8.607 -4.504 1.00 40.90 10 TYR B N 1
ATOM 1028 C CA . TYR B 1 33 ? 26.680 -9.535 -5.606 1.00 35.89 10 TYR B CA 1
ATOM 1029 C C . TYR B 1 33 ? 25.348 -9.362 -6.283 1.00 42.17 10 TYR B C 1
ATOM 1030 O O . TYR B 1 33 ? 24.318 -9.260 -5.624 1.00 47.50 10 TYR B O 1
ATOM 1039 N N . GLN B 1 34 ? 25.346 -9.329 -7.590 1.00 32.69 11 GLN B N 1
ATOM 1040 C CA . GLN B 1 34 ? 24.152 -9.072 -8.330 1.00 35.03 11 GLN B CA 1
ATOM 1041 C C . GLN B 1 34 ? 23.509 -10.326 -8.889 1.00 35.12 11 GLN B C 1
ATOM 1042 O O . GLN B 1 34 ? 24.149 -11.147 -9.494 1.00 29.56 11 GLN B O 1
ATOM 1048 N N . PRO B 1 35 ? 22.199 -10.439 -8.691 1.00 33.89 12 PRO B N 1
ATOM 1049 C CA . PRO B 1 35 ? 21.499 -11.613 -9.188 1.00 33.78 12 PRO B CA 1
ATOM 1050 C C . PRO B 1 35 ? 21.596 -11.713 -10.695 1.00 36.27 12 PRO B C 1
ATOM 1051 O O . PRO B 1 35 ? 21.258 -10.784 -11.401 1.00 40.16 12 PRO B O 1
ATOM 1055 N N . LEU B 1 36 ? 22.088 -12.830 -11.176 1.00 36.62 13 LEU B N 1
ATOM 1056 C CA . LEU B 1 36 ? 22.212 -13.048 -12.608 1.00 40.50 13 LEU B CA 1
ATOM 1057 C C . LEU B 1 36 ? 21.181 -14.063 -13.087 1.00 44.74 13 LEU B C 1
ATOM 1058 O O . LEU B 1 36 ? 20.484 -13.834 -14.079 1.00 44.52 13 LEU B O 1
ATOM 1063 N N . LEU B 1 37 ? 21.064 -15.191 -12.388 1.00 36.29 14 LEU B N 1
ATOM 1064 C CA . LEU B 1 37 ? 20.081 -16.237 -12.668 1.00 40.10 14 LEU B CA 1
ATOM 1065 C C . LEU B 1 37 ? 19.682 -16.828 -11.333 1.00 45.45 14 LEU B C 1
ATOM 1066 O O . LEU B 1 37 ? 20.372 -16.576 -10.334 1.00 37.83 14 LEU B O 1
ATOM 1071 N N . PRO B 1 38 ? 18.592 -17.613 -11.253 1.00 40.02 15 PRO B N 1
ATOM 1072 C CA . PRO B 1 38 ? 18.235 -18.225 -9.962 1.00 39.46 15 PRO B CA 1
ATOM 1073 C C . PRO B 1 38 ? 19.408 -18.981 -9.371 1.00 38.23 15 PRO B C 1
ATOM 1074 O O . PRO B 1 38 ? 19.972 -19.860 -10.028 1.00 38.09 15 PRO B O 1
ATOM 1078 N N . GLY B 1 39 ? 19.800 -18.628 -8.154 1.00 34.40 16 GLY B N 1
ATOM 1079 C CA . GLY B 1 39 ? 20.914 -19.272 -7.505 1.00 37.77 16 GLY B CA 1
ATOM 1080 C C . GLY B 1 39 ? 22.294 -18.808 -7.929 1.00 33.57 16 GLY B C 1
ATOM 1081 O O . GLY B 1 39 ? 23.284 -19.309 -7.371 1.00 35.94 16 GLY B O 1
ATOM 1082 N N . ILE B 1 40 ? 22.411 -17.895 -8.905 1.00 37.18 17 ILE B N 1
ATOM 1083 C CA . ILE B 1 40 ? 23.688 -17.461 -9.467 1.00 31.09 17 ILE B CA 1
ATOM 1084 C C . ILE B 1 40 ? 23.788 -15.949 -9.298 1.00 40.10 17 ILE B C 1
ATOM 1085 O O . ILE B 1 40 ? 22.973 -15.206 -9.876 1.00 37.52 17 ILE B O 1
ATOM 1090 N N . LYS B 1 41 ? 24.812 -15.513 -8.578 1.00 29.89 18 LYS B N 1
ATOM 1091 C CA . LYS B 1 41 ? 25.064 -14.101 -8.368 1.00 30.32 18 LYS B CA 1
ATOM 1092 C C . LYS B 1 41 ? 26.457 -13.717 -8.866 1.00 35.03 18 LYS B C 1
ATOM 1093 O O . LYS B 1 41 ? 27.355 -14.534 -8.838 1.00 31.78 18 LYS B O 1
ATOM 1099 N N . ILE B 1 42 ? 26.623 -12.473 -9.272 1.00 24.76 19 ILE B N 1
ATOM 1100 C CA . ILE B 1 42 ? 27.898 -12.036 -9.838 1.00 24.50 19 ILE B CA 1
ATOM 1101 C C . ILE B 1 42 ? 28.391 -10.676 -9.368 1.00 25.40 19 ILE B C 1
ATOM 1102 O O . ILE B 1 42 ? 27.620 -9.821 -9.004 1.00 28.33 19 ILE B O 1
ATOM 1107 N N . LYS B 1 43 ? 29.698 -10.504 -9.341 1.00 20.91 20 LYS B N 1
ATOM 1108 C CA . LYS B 1 43 ? 30.262 -9.229 -9.031 1.00 22.95 20 LYS B CA 1
ATOM 1109 C C . LYS B 1 43 ? 31.506 -9.022 -9.882 1.00 23.46 20 LYS B C 1
ATOM 1110 O O . LYS B 1 43 ? 32.282 -9.933 -10.044 1.00 23.19 20 LYS B O 1
ATOM 1116 N N . THR B 1 44 ? 31.663 -7.841 -10.456 1.00 19.79 21 THR B N 1
ATOM 1117 C CA . THR B 1 44 ? 32.902 -7.536 -11.148 1.00 20.62 21 THR B CA 1
ATOM 1118 C C . THR B 1 44 ? 33.898 -7.020 -10.120 1.00 21.00 21 THR B C 1
ATOM 1119 O O . THR B 1 44 ? 33.531 -6.175 -9.286 1.00 21.19 21 THR B O 1
ATOM 1123 N N . LEU B 1 45 ? 35.064 -7.658 -10.037 1.00 19.30 22 LEU B N 1
ATOM 1124 C CA . LEU B 1 45 ? 36.040 -7.316 -8.982 1.00 19.73 22 LEU B CA 1
ATOM 1125 C C . LEU B 1 45 ? 36.906 -6.156 -9.428 1.00 22.94 22 LEU B C 1
ATOM 1126 O O . LEU B 1 45 ? 36.985 -5.136 -8.738 1.00 22.92 22 LEU B O 1
ATOM 1131 N N . VAL B 1 46 ? 37.518 -6.294 -10.613 1.00 22.33 23 VAL B N 1
ATOM 1132 C CA . VAL B 1 46 ? 38.404 -5.290 -11.202 1.00 19.57 23 VAL B CA 1
ATOM 1133 C C . VAL B 1 46 ? 38.293 -5.444 -12.710 1.00 22.48 23 VAL B C 1
ATOM 1134 O O . VAL B 1 46 ? 37.777 -6.428 -13.199 1.00 20.13 23 VAL B O 1
ATOM 1138 N N . TYR B 1 47 ? 38.806 -4.474 -13.464 1.00 20.18 24 TYR B N 1
ATOM 1139 C CA . TYR B 1 47 ? 38.915 -4.666 -14.906 1.00 17.50 24 TYR B CA 1
ATOM 1140 C C . TYR B 1 47 ? 39.998 -3.744 -15.412 1.00 22.40 24 TYR B C 1
ATOM 1141 O O . TYR B 1 47 ? 40.482 -2.862 -14.685 1.00 22.27 24 TYR B O 1
ATOM 1150 N N . GLY B 1 48 ? 40.404 -3.976 -16.657 1.00 21.34 25 GLY B N 1
ATOM 1151 C CA . GLY B 1 48 ? 41.483 -3.210 -17.246 1.00 23.87 25 GLY B CA 1
ATOM 1152 C C . GLY B 1 48 ? 41.241 -2.954 -18.707 1.00 21.99 25 GLY B C 1
ATOM 1153 O O . GLY B 1 48 ? 40.085 -2.915 -19.141 1.00 24.41 25 GLY B O 1
ATOM 1154 N N . GLU B 1 49 ? 42.315 -2.695 -19.440 1.00 22.90 26 GLU B N 1
ATOM 1155 C CA . GLU B 1 49 ? 42.236 -2.392 -20.866 1.00 28.82 26 GLU B CA 1
ATOM 1156 C C . GLU B 1 49 ? 41.921 -3.625 -21.715 1.00 26.76 26 GLU B C 1
ATOM 1157 O O . GLU B 1 49 ? 41.355 -3.494 -22.809 1.00 27.40 26 GLU B O 1
ATOM 1163 N N . LEU B 1 50 ? 42.290 -4.822 -21.229 1.00 24.31 27 LEU B N 1
ATOM 1164 C CA . LEU B 1 50 ? 42.198 -6.034 -22.011 1.00 21.71 27 LEU B CA 1
ATOM 1165 C C . LEU B 1 50 ? 41.368 -7.106 -21.341 1.00 22.17 27 LEU B C 1
ATOM 1166 O O . LEU B 1 50 ? 41.104 -8.123 -21.979 1.00 23.56 27 LEU B O 1
ATOM 1171 N N . THR B 1 51 ? 41.041 -6.951 -20.060 1.00 21.04 28 THR B N 1
ATOM 1172 C CA . THR B 1 51 ? 40.447 -8.036 -19.285 1.00 18.83 28 THR B CA 1
ATOM 1173 C C . THR B 1 51 ? 39.424 -7.467 -18.340 1.00 20.47 28 THR B C 1
ATOM 1174 O O . THR B 1 51 ? 39.372 -6.256 -18.120 1.00 20.90 28 THR B O 1
ATOM 1178 N N . LEU B 1 52 ? 38.582 -8.357 -17.802 1.00 19.16 29 LEU B N 1
ATOM 1179 C CA . LEU B 1 52 ? 37.629 -7.974 -16.759 1.00 19.59 29 LEU B CA 1
ATOM 1180 C C . LEU B 1 52 ? 37.471 -9.203 -15.878 1.00 19.22 29 LEU B C 1
ATOM 1181 O O . LEU B 1 52 ? 37.260 -10.315 -16.388 1.00 18.96 29 LEU B O 1
ATOM 1186 N N . MET B 1 53 ? 37.537 -9.019 -14.565 1.00 18.80 30 MET B N 1
ATOM 1187 C CA . MET B 1 53 ? 37.538 -10.133 -13.627 1.00 16.94 30 MET B CA 1
ATOM 1188 C C . MET B 1 53 ? 36.234 -10.120 -12.845 1.00 22.97 30 MET B C 1
ATOM 1189 O O . MET B 1 53 ? 35.853 -9.078 -12.301 1.00 19.74 30 MET B O 1
ATOM 1194 N N . THR B 1 54 ? 35.591 -11.284 -12.714 1.00 19.31 31 THR B N 1
ATOM 1195 C CA . THR B 1 54 ? 34.345 -11.416 -11.971 1.00 21.47 31 THR B CA 1
ATOM 1196 C C . THR B 1 54 ? 34.513 -12.492 -10.901 1.00 23.88 31 THR B C 1
ATOM 1197 O O . THR B 1 54 ? 35.404 -13.355 -10.957 1.00 23.33 31 THR B O 1
ATOM 1201 N N . GLU B 1 55 ? 33.562 -12.467 -9.981 1.00 20.42 32 GLU B N 1
ATOM 1202 C CA . GLU B 1 55 ? 33.443 -13.529 -9.007 1.00 20.44 32 GLU B CA 1
ATOM 1203 C C . GLU B 1 55 ? 31.998 -14.021 -9.119 1.00 26.90 32 GLU B C 1
ATOM 1204 O O . GLU B 1 55 ? 31.081 -13.225 -9.107 1.00 24.22 32 GLU B O 1
ATOM 1210 N N . PHE B 1 56 ? 31.808 -15.316 -9.244 1.00 22.82 33 PHE B N 1
ATOM 1211 C CA . PHE B 1 56 ? 30.499 -15.954 -9.382 1.00 24.29 33 PHE B CA 1
ATOM 1212 C C . PHE B 1 56 ? 30.201 -16.715 -8.101 1.00 26.36 33 PHE B C 1
ATOM 1213 O O . PHE B 1 56 ? 31.037 -17.489 -7.638 1.00 25.37 33 PHE B O 1
ATOM 1221 N N . VAL B 1 57 ? 29.077 -16.416 -7.469 1.00 21.96 34 VAL B N 1
ATOM 1222 C CA . VAL B 1 57 ? 28.673 -17.118 -6.251 1.00 24.81 34 VAL B CA 1
ATOM 1223 C C . VAL B 1 57 ? 27.467 -17.964 -6.608 1.00 33.96 34 VAL B C 1
ATOM 1224 O O . VAL B 1 57 ? 26.431 -17.442 -6.984 1.00 28.70 34 VAL B O 1
ATOM 1228 N N . MET B 1 58 ? 27.607 -19.273 -6.488 1.00 27.48 35 MET B N 1
ATOM 1229 C CA . MET B 1 58 ? 26.582 -20.186 -6.958 1.00 25.51 35 MET B CA 1
ATOM 1230 C C . MET B 1 58 ? 26.017 -21.146 -5.921 1.00 31.10 35 MET B C 1
ATOM 1231 O O . MET B 1 58 ? 26.739 -21.777 -5.198 1.00 29.40 35 MET B O 1
ATOM 1236 N N . ASP B 1 59 ? 24.704 -21.245 -5.898 1.00 30.16 36 ASP B N 1
ATOM 1237 C CA . ASP B 1 59 ? 24.044 -22.089 -4.914 1.00 31.13 36 ASP B CA 1
ATOM 1238 C C . ASP B 1 59 ? 23.905 -23.540 -5.281 1.00 31.55 36 ASP B C 1
ATOM 1239 O O . ASP B 1 59 ? 23.637 -23.859 -6.415 1.00 29.38 36 ASP B O 1
ATOM 1244 N N . LYS B 1 60 ? 24.098 -24.421 -4.305 1.00 30.24 37 LYS B N 1
ATOM 1245 C CA . LYS B 1 60 ? 23.853 -25.844 -4.504 1.00 26.03 37 LYS B CA 1
ATOM 1246 C C . LYS B 1 60 ? 22.517 -26.057 -5.204 1.00 34.89 37 LYS B C 1
ATOM 1247 O O . LYS B 1 60 ? 21.498 -25.472 -4.813 1.00 33.88 37 LYS B O 1
ATOM 1253 N N . GLY B 1 61 ? 22.529 -26.875 -6.245 1.00 31.89 38 GLY B N 1
ATOM 1254 C CA . GLY B 1 61 ? 21.329 -27.254 -6.973 1.00 31.02 38 GLY B CA 1
ATOM 1255 C C . GLY B 1 61 ? 20.937 -26.323 -8.103 1.00 37.13 38 GLY B C 1
ATOM 1256 O O . GLY B 1 61 ? 19.964 -26.613 -8.816 1.00 36.36 38 GLY B O 1
ATOM 1257 N N . SER B 1 62 ? 21.634 -25.206 -8.277 1.00 31.83 39 SER B N 1
ATOM 1258 C CA . SER B 1 62 ? 21.335 -24.323 -9.391 1.00 33.12 39 SER B CA 1
ATOM 1259 C C . SER B 1 62 ? 22.069 -24.789 -10.649 1.00 33.93 39 SER B C 1
ATOM 1260 O O . SER B 1 62 ? 22.801 -25.780 -10.657 1.00 31.20 39 SER B O 1
ATOM 1263 N N . SER B 1 63 ? 21.869 -24.065 -11.742 1.00 33.45 40 SER B N 1
ATOM 1264 C CA . SER B 1 63 ? 22.497 -24.440 -13.003 1.00 38.29 40 SE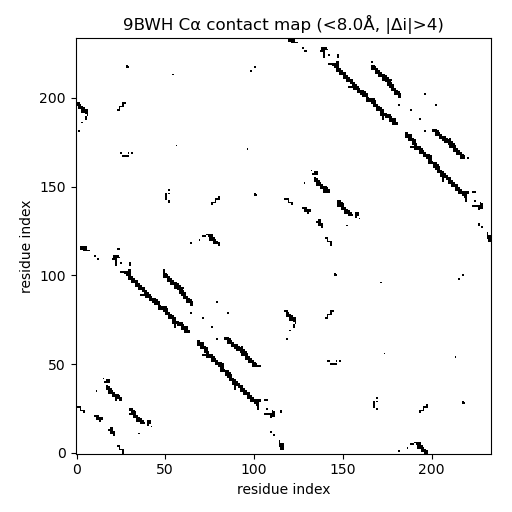R B CA 1
ATOM 1265 C C . SER B 1 63 ? 22.599 -23.207 -13.880 1.00 43.27 40 SER B C 1
ATOM 1266 O O . SER B 1 63 ? 21.926 -22.199 -13.645 1.00 41.14 40 SER B O 1
ATOM 1269 N N . LEU B 1 64 ? 23.526 -23.262 -14.820 1.00 38.25 41 LEU B N 1
ATOM 1270 C CA . LEU B 1 64 ? 23.623 -22.331 -15.918 1.00 40.43 41 LEU B CA 1
ATOM 1271 C C . LEU B 1 64 ? 23.174 -23.066 -17.159 1.00 34.17 41 LEU B C 1
ATOM 1272 O O . LEU B 1 64 ? 23.683 -24.164 -17.406 1.00 31.92 41 LEU B O 1
ATOM 1277 N N . PRO B 1 65 ? 22.248 -22.523 -17.939 1.00 38.38 42 PRO B N 1
ATOM 1278 C CA . PRO B 1 65 ? 21.940 -23.114 -19.238 1.00 33.55 42 PRO B CA 1
ATOM 1279 C C . PRO B 1 65 ? 23.060 -22.844 -20.231 1.00 31.42 42 PRO B C 1
ATOM 1280 O O . PRO B 1 65 ? 23.959 -22.025 -20.022 1.00 30.64 42 PRO B O 1
ATOM 1284 N N . ASP B 1 66 ? 22.964 -23.560 -21.345 1.00 28.99 43 ASP B N 1
ATOM 1285 C CA . ASP B 1 66 ? 23.905 -23.392 -22.443 1.00 29.34 43 ASP B CA 1
ATOM 1286 C C . ASP B 1 66 ? 23.908 -21.943 -22.899 1.00 32.27 43 ASP B C 1
ATOM 1287 O O . ASP B 1 66 ? 22.856 -21.319 -23.034 1.00 31.99 43 ASP B O 1
ATOM 1292 N N . HIS B 1 67 ? 25.094 -21.405 -23.114 1.00 32.29 44 HIS B N 1
ATOM 1293 C CA . HIS B 1 67 ? 25.228 -20.062 -23.667 1.00 28.81 44 HIS B CA 1
ATOM 1294 C C . HIS B 1 67 ? 26.563 -19.977 -24.391 1.00 26.41 44 HIS B C 1
ATOM 1295 O O . HIS B 1 67 ? 27.420 -20.856 -24.267 1.00 25.05 44 HIS B O 1
ATOM 1302 N N . THR B 1 68 ? 26.696 -18.946 -25.223 1.00 24.24 45 THR B N 1
ATOM 1303 C CA . THR B 1 68 ? 27.992 -18.600 -25.787 1.00 23.03 45 THR B CA 1
ATOM 1304 C C . THR B 1 68 ? 28.094 -17.090 -25.724 1.00 26.99 45 THR B C 1
ATOM 1305 O O . THR B 1 68 ? 27.069 -16.394 -25.619 1.00 25.12 45 THR B O 1
ATOM 1309 N N . HIS B 1 69 ? 29.336 -16.585 -25.818 1.00 22.79 46 HIS B N 1
ATOM 1310 C CA . HIS B 1 69 ? 29.537 -15.141 -25.915 1.00 25.68 46 HIS B CA 1
ATOM 1311 C C . HIS B 1 69 ? 30.876 -14.869 -26.559 1.00 23.29 46 HIS B C 1
ATOM 1312 O O . HIS B 1 69 ? 31.784 -15.700 -26.463 1.00 21.15 46 HIS B O 1
ATOM 1319 N N . PRO B 1 70 ? 31.042 -13.715 -27.188 1.00 21.31 47 PRO B N 1
ATOM 1320 C CA . PRO B 1 70 ? 32.271 -13.382 -27.916 1.00 20.96 47 PRO B CA 1
ATOM 1321 C C . PRO B 1 70 ? 33.379 -12.836 -27.013 1.00 24.27 47 PRO B C 1
ATOM 1322 O O . PRO B 1 70 ? 34.018 -11.811 -27.311 1.00 22.20 47 PRO B O 1
ATOM 1326 N N . TYR B 1 71 ? 33.594 -13.518 -25.888 1.00 23.56 48 TYR B N 1
ATOM 1327 C CA . TYR B 1 71 ? 34.663 -13.231 -24.939 1.00 20.79 48 TYR B CA 1
ATOM 1328 C C . TYR B 1 71 ? 35.265 -14.567 -24.545 1.00 24.16 48 TYR B C 1
ATOM 1329 O O . TYR B 1 71 ? 34.543 -15.543 -24.345 1.00 23.27 48 TYR B O 1
ATOM 1338 N N . GLU B 1 72 ? 36.587 -14.627 -24.481 1.00 22.66 49 GLU B N 1
ATOM 1339 C CA . GLU B 1 72 ? 37.216 -15.788 -23.888 1.00 21.07 49 GLU B CA 1
ATOM 1340 C C . GLU B 1 72 ? 36.991 -15.748 -22.390 1.0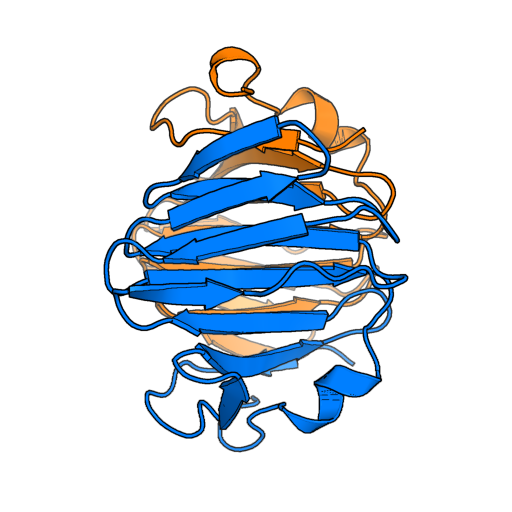0 20.99 49 GLU B C 1
ATOM 1341 O O . GLU B 1 72 ? 36.978 -14.677 -21.811 1.00 24.19 49 GLU B O 1
ATOM 1347 N N . GLN B 1 73 ? 36.756 -16.914 -21.772 1.00 18.72 50 GLN B N 1
ATOM 1348 C CA . GLN B 1 73 ? 36.373 -16.970 -20.367 1.00 18.79 50 GLN B CA 1
ATOM 1349 C C . GLN B 1 73 ? 37.295 -17.943 -19.681 1.00 21.47 50 GLN B C 1
ATOM 1350 O O . GLN B 1 73 ? 37.245 -19.148 -19.973 1.00 21.21 50 GLN B O 1
ATOM 1356 N N . THR B 1 74 ? 38.128 -17.470 -18.737 1.00 17.83 51 THR B N 1
ATOM 1357 C CA . THR B 1 74 ? 39.050 -18.401 -18.064 1.00 17.90 51 THR B CA 1
ATOM 1358 C C . THR B 1 74 ? 38.787 -18.289 -16.571 1.00 19.00 51 THR B C 1
ATOM 1359 O O . THR B 1 74 ? 38.660 -17.168 -16.049 1.00 20.53 51 THR B O 1
ATOM 1363 N N . GLY B 1 75 ? 38.702 -19.428 -15.897 1.00 18.78 52 GLY B N 1
ATOM 1364 C CA . GLY B 1 75 ? 38.207 -19.416 -14.532 1.00 19.13 52 GLY B CA 1
ATOM 1365 C C . GLY B 1 75 ? 38.961 -20.375 -13.635 1.00 19.85 52 GLY B C 1
ATOM 1366 O O . GLY B 1 75 ? 39.662 -21.277 -14.081 1.00 18.19 52 GLY B O 1
ATOM 1367 N N . TYR B 1 76 ? 38.798 -20.131 -12.341 1.00 18.19 53 TYR B N 1
ATOM 1368 C CA . TYR B 1 76 ? 39.429 -20.898 -11.272 1.00 18.83 53 TYR B CA 1
ATOM 1369 C C . TYR B 1 76 ? 38.366 -21.111 -10.198 1.00 18.38 53 TYR B C 1
ATOM 1370 O O . TYR B 1 76 ? 37.705 -20.153 -9.794 1.00 19.33 53 TYR B O 1
ATOM 1379 N N . LEU B 1 77 ? 38.192 -22.347 -9.708 1.00 19.33 54 LEU B N 1
ATOM 1380 C CA . LEU B 1 77 ? 37.172 -22.578 -8.681 1.00 16.95 54 LEU B CA 1
ATOM 1381 C C . LEU B 1 77 ? 37.800 -22.351 -7.321 1.00 19.75 54 LEU B C 1
ATOM 1382 O O . LEU B 1 77 ? 38.679 -23.110 -6.910 1.00 21.24 54 LEU B O 1
ATOM 1387 N N . VAL B 1 78 ? 37.308 -21.333 -6.607 1.00 19.12 55 VAL B N 1
ATOM 1388 C CA . VAL B 1 78 ? 37.834 -21.078 -5.261 1.00 18.58 55 VAL B CA 1
ATOM 1389 C C . VAL B 1 78 ? 37.325 -22.144 -4.300 1.00 22.99 55 VAL B C 1
ATOM 1390 O O . VAL B 1 78 ? 38.049 -22.603 -3.396 1.00 21.84 55 VAL B O 1
ATOM 1394 N N . SER B 1 79 ? 36.055 -22.523 -4.444 1.00 22.24 56 SER B N 1
ATOM 1395 C CA . SER B 1 79 ? 35.467 -23.492 -3.513 1.00 23.83 56 SER B CA 1
ATOM 1396 C C . SER B 1 79 ? 34.252 -24.119 -4.163 1.00 20.16 56 SER B C 1
ATOM 1397 O O . SER B 1 79 ? 33.632 -23.534 -5.064 1.00 20.98 56 SER B O 1
ATOM 1400 N N . GLY B 1 80 ? 33.891 -25.300 -3.647 1.00 23.51 57 GLY B N 1
ATOM 1401 C CA . GLY B 1 80 ? 32.663 -25.973 -4.049 1.00 26.11 57 GLY B CA 1
ATOM 1402 C C . GLY B 1 80 ? 32.839 -27.136 -5.015 1.00 24.74 57 GLY B C 1
ATOM 1403 O O . GLY B 1 80 ? 33.844 -27.838 -4.975 1.00 31.69 57 GLY B O 1
ATOM 1404 N N . LYS B 1 81 ? 31.849 -27.355 -5.876 1.00 25.39 58 LYS B N 1
ATOM 1405 C CA . LYS B 1 81 ? 31.791 -28.563 -6.698 1.00 25.15 58 LYS B CA 1
ATOM 1406 C C . LYS B 1 81 ? 30.790 -28.286 -7.796 1.00 28.25 58 LYS B C 1
ATOM 1407 O O . LYS B 1 81 ? 29.605 -28.087 -7.518 1.00 25.90 58 LYS B O 1
ATOM 1413 N N . ILE B 1 82 ? 31.238 -28.307 -9.049 1.00 24.99 59 ILE B N 1
ATOM 1414 C CA . ILE B 1 82 ? 30.331 -28.076 -10.170 1.00 23.85 59 ILE B CA 1
ATOM 1415 C C . ILE B 1 82 ? 30.620 -29.139 -11.223 1.00 27.93 59 ILE B C 1
ATOM 1416 O O . ILE B 1 82 ? 31.676 -29.766 -11.225 1.00 25.79 59 ILE B O 1
ATOM 1421 N N . ILE B 1 83 ? 29.671 -29.347 -12.132 1.00 26.62 60 ILE B N 1
ATOM 1422 C CA . ILE B 1 83 ? 29.940 -30.100 -13.358 1.00 26.92 60 ILE B CA 1
ATOM 1423 C C . ILE B 1 83 ? 29.955 -29.065 -14.465 1.00 27.32 60 ILE B C 1
ATOM 1424 O O . ILE B 1 83 ? 28.939 -28.401 -14.691 1.00 28.74 60 ILE B O 1
ATOM 1429 N N . LEU B 1 84 ? 31.089 -28.941 -15.168 1.00 22.83 61 LEU B N 1
ATOM 1430 C CA . LEU B 1 84 ? 31.268 -27.914 -16.163 1.00 20.76 61 LEU B CA 1
ATOM 1431 C C . LEU B 1 84 ? 31.268 -28.574 -17.540 1.00 23.57 61 LEU B C 1
ATOM 1432 O O . LEU B 1 84 ? 32.121 -29.415 -17.832 1.00 26.91 61 LEU B O 1
ATOM 1437 N N . TYR B 1 85 ? 30.311 -28.181 -18.377 1.00 23.71 62 TYR B N 1
ATOM 1438 C CA . TYR B 1 85 ? 30.154 -28.716 -19.719 1.00 27.37 62 TYR B CA 1
ATOM 1439 C C . TYR B 1 85 ? 30.696 -27.714 -20.727 1.00 29.87 62 TYR B C 1
ATOM 1440 O O . TYR B 1 85 ? 30.320 -26.535 -20.689 1.00 25.75 62 TYR B O 1
ATOM 1449 N N . ILE B 1 86 ? 31.575 -28.181 -21.602 1.00 26.85 63 ILE B N 1
ATOM 1450 C CA . ILE B 1 86 ? 32.152 -27.354 -22.668 1.00 28.30 63 ILE B CA 1
ATOM 1451 C C . ILE B 1 86 ? 32.025 -28.166 -23.934 1.00 25.67 63 ILE B C 1
ATOM 1452 O O . ILE B 1 86 ? 32.655 -29.229 -24.052 1.00 30.68 63 ILE B O 1
ATOM 1457 N N . GLU B 1 87 ? 31.167 -27.701 -24.866 1.00 32.94 64 GLU B N 1
ATOM 1458 C CA . GLU B 1 87 ? 30.833 -28.444 -26.070 1.00 36.65 64 GLU B CA 1
ATOM 1459 C C . GLU B 1 87 ? 30.446 -29.870 -25.693 1.00 39.69 64 GLU B C 1
ATOM 1460 O O . GLU B 1 87 ? 29.486 -30.044 -24.945 1.00 36.30 64 GLU B O 1
ATOM 1466 N N . ASP B 1 88 ? 31.154 -30.899 -26.161 1.00 38.33 65 ASP B N 1
ATOM 1467 C CA . ASP B 1 88 ? 30.722 -32.257 -25.839 1.00 41.55 65 ASP B CA 1
ATOM 1468 C C . ASP B 1 88 ? 31.486 -32.837 -24.664 1.00 40.78 65 ASP B C 1
ATOM 1469 O O . ASP B 1 88 ? 31.359 -34.039 -24.396 1.00 42.83 65 ASP B O 1
ATOM 1474 N N . LYS B 1 89 ? 32.267 -32.015 -23.949 1.00 33.49 66 LYS B N 1
ATOM 1475 C CA . LYS B 1 89 ? 33.061 -32.462 -22.814 1.00 31.58 66 LYS B CA 1
ATOM 1476 C C . LYS B 1 89 ? 32.330 -32.162 -21.514 1.00 34.76 66 LYS B C 1
ATOM 1477 O O . LYS B 1 89 ? 31.522 -31.227 -21.412 1.00 32.04 66 LYS B O 1
ATOM 1483 N N . LYS B 1 90 ? 32.655 -32.944 -20.491 1.00 34.44 67 LYS B N 1
ATOM 1484 C CA . LYS B 1 90 ? 32.039 -32.746 -19.189 1.00 31.87 67 LYS B CA 1
ATOM 1485 C C . LYS B 1 90 ? 33.058 -33.120 -18.140 1.00 30.79 67 LYS B C 1
ATOM 1486 O O . LYS B 1 90 ? 33.699 -34.180 -18.252 1.00 31.54 67 LYS B O 1
ATOM 1492 N N . GLN B 1 91 ? 33.229 -32.249 -17.139 1.00 25.70 68 GLN B N 1
ATOM 1493 C CA . GLN B 1 91 ? 34.195 -32.521 -16.088 1.00 26.97 68 GLN B CA 1
ATOM 1494 C C . GLN B 1 91 ? 33.658 -32.062 -14.731 1.00 26.47 68 GLN B C 1
ATOM 1495 O O . GLN B 1 91 ? 33.103 -30.972 -14.631 1.00 25.63 68 GLN B O 1
ATOM 1501 N N . GLN B 1 92 ? 33.847 -32.873 -13.681 1.00 27.11 69 GLN B N 1
ATOM 1502 C CA . GLN B 1 92 ? 33.589 -32.385 -12.327 1.00 25.27 69 GLN B CA 1
ATOM 1503 C C . GLN B 1 92 ? 34.757 -31.500 -11.893 1.00 25.85 69 GLN B C 1
ATOM 1504 O O . GLN B 1 92 ? 35.914 -31.868 -12.067 1.00 30.37 69 GLN B O 1
ATOM 1510 N N . ILE B 1 93 ? 34.441 -30.334 -11.339 1.00 25.45 70 ILE B N 1
ATOM 1511 C CA . ILE B 1 93 ? 35.400 -29.260 -11.060 1.00 22.75 70 ILE B CA 1
ATOM 1512 C C . ILE B 1 93 ? 35.298 -28.941 -9.571 1.00 25.73 70 ILE B C 1
ATOM 1513 O O . ILE B 1 93 ? 34.183 -28.763 -9.048 1.00 23.95 70 ILE B O 1
ATOM 1518 N N . MET B 1 94 ? 36.436 -28.967 -8.879 1.00 23.95 71 MET B N 1
ATOM 1519 C CA . MET B 1 94 ? 36.507 -28.697 -7.437 1.00 25.76 71 MET B CA 1
ATOM 1520 C C . MET B 1 94 ? 37.593 -27.642 -7.184 1.00 27.41 71 MET B C 1
ATOM 1521 O O . MET B 1 94 ? 38.217 -27.124 -8.117 1.00 25.19 71 MET B O 1
ATOM 1526 N N . ALA B 1 95 ? 37.818 -27.315 -5.904 1.00 29.17 72 ALA B N 1
ATOM 1527 C CA . ALA B 1 95 ? 38.692 -26.196 -5.537 1.00 30.96 72 ALA B CA 1
ATOM 1528 C C . ALA B 1 95 ? 40.083 -26.318 -6.140 1.00 28.26 72 ALA B C 1
ATOM 1529 O O . ALA B 1 95 ? 40.737 -27.365 -6.036 1.00 25.41 72 ALA B O 1
ATOM 1531 N N . GLY B 1 96 ? 40.529 -25.232 -6.798 1.00 24.85 73 GLY B N 1
ATOM 1532 C CA . GLY B 1 96 ? 41.830 -25.200 -7.428 1.00 20.51 73 GLY B CA 1
ATOM 1533 C C . GLY B 1 96 ? 41.851 -25.691 -8.859 1.00 22.30 73 GLY B C 1
ATOM 1534 O O . GLY B 1 96 ? 42.903 -25.604 -9.512 1.00 22.12 73 GLY B O 1
ATOM 1535 N N . ASP B 1 97 ? 40.750 -26.240 -9.356 1.00 19.82 74 ASP B N 1
ATOM 1536 C CA . ASP B 1 97 ? 40.664 -26.594 -10.778 1.00 21.28 74 ASP B CA 1
ATOM 1537 C C . ASP B 1 97 ? 40.392 -25.334 -11.589 1.00 22.02 74 ASP B C 1
ATOM 1538 O O . ASP B 1 97 ? 39.910 -24.334 -11.048 1.00 20.57 74 ASP B O 1
ATOM 1543 N N . SER B 1 98 ? 40.641 -25.415 -12.905 1.00 18.59 75 SER B N 1
ATOM 1544 C CA . SER B 1 98 ? 40.605 -24.220 -13.751 1.00 17.90 75 SER B CA 1
ATOM 1545 C C . SER B 1 98 ? 40.147 -24.610 -15.148 1.00 19.85 75 SER B C 1
ATOM 1546 O O . SER B 1 98 ? 40.114 -25.793 -15.527 1.00 19.49 75 SER B O 1
ATOM 1549 N N . TRP B 1 99 ? 39.827 -23.581 -15.934 1.00 18.98 76 TRP B N 1
ATOM 1550 C CA . TRP B 1 99 ? 39.306 -23.842 -17.283 1.00 19.06 76 TRP B CA 1
ATOM 1551 C C . TRP B 1 99 ? 39.576 -22.641 -18.147 1.00 20.71 76 TRP B C 1
ATOM 1552 O O . TRP B 1 99 ? 39.773 -21.518 -17.673 1.00 19.01 76 TRP B O 1
ATOM 1563 N N . CYS B 1 100 ? 39.597 -22.884 -19.463 1.00 19.71 77 CYS B N 1
ATOM 1564 C CA . CYS B 1 100 ? 39.631 -21.785 -20.407 1.00 19.70 77 CYS B CA 1
ATOM 1565 C C . CYS B 1 100 ? 38.6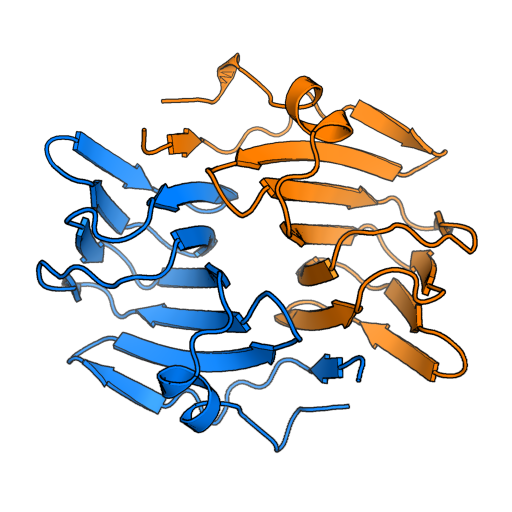76 -22.126 -21.548 1.00 25.17 77 CYS B C 1
ATOM 1566 O O . CYS B 1 100 ? 38.767 -23.202 -22.130 1.00 24.78 77 CYS B O 1
ATOM 1569 N N . ILE B 1 101 ? 37.728 -21.235 -21.806 1.00 21.34 78 ILE B N 1
ATOM 1570 C CA . ILE B 1 101 ? 36.675 -21.467 -22.798 1.00 22.81 78 ILE B CA 1
ATOM 1571 C C . ILE B 1 101 ? 36.824 -20.421 -23.879 1.00 21.40 78 ILE B C 1
ATOM 1572 O O . ILE B 1 101 ? 36.634 -19.241 -23.595 1.00 22.43 78 ILE B O 1
ATOM 1577 N N . PRO B 1 102 ? 37.162 -20.796 -25.116 1.00 25.13 79 PRO B N 1
ATOM 1578 C CA . PRO B 1 102 ? 37.363 -19.805 -26.171 1.00 24.88 79 PRO B CA 1
ATOM 1579 C C . PRO B 1 102 ? 36.075 -19.060 -26.487 1.00 23.79 79 PRO B C 1
ATOM 1580 O O . PRO B 1 102 ? 34.974 -19.521 -26.188 1.00 22.45 79 PRO B O 1
ATOM 1584 N N . LYS B 1 103 ? 36.234 -17.951 -27.188 1.00 22.73 80 LYS B N 1
ATOM 1585 C CA . LYS B 1 103 ? 35.069 -17.182 -27.638 1.00 21.61 80 LYS B CA 1
ATOM 1586 C C . LYS B 1 103 ? 34.084 -18.077 -28.384 1.00 23.63 80 LYS B C 1
ATOM 1587 O O . LYS B 1 103 ? 34.505 -18.903 -29.204 1.00 25.03 80 LYS B O 1
ATOM 1593 N N . ASN B 1 104 ? 32.787 -17.840 -28.135 1.00 20.51 81 ASN B N 1
ATOM 1594 C CA . ASN B 1 104 ? 31.631 -18.371 -28.882 1.00 20.89 81 ASN B CA 1
ATOM 1595 C C . ASN B 1 104 ? 31.438 -19.877 -28.704 1.00 22.77 81 ASN B C 1
ATOM 1596 O O . ASN B 1 104 ? 30.621 -20.480 -29.442 1.00 26.39 81 ASN B O 1
ATOM 1601 N N . VAL B 1 105 ? 32.147 -20.506 -27.766 1.00 22.34 82 VAL B N 1
ATOM 1602 C CA . VAL B 1 105 ? 32.048 -21.944 -27.531 1.00 23.88 82 VAL B CA 1
ATOM 1603 C C . VAL B 1 105 ? 30.927 -22.219 -26.542 1.00 26.46 82 VAL B C 1
ATOM 1604 O O . VAL B 1 105 ? 30.715 -21.444 -25.601 1.00 25.03 82 VAL B O 1
ATOM 1608 N N . HIS B 1 106 ? 30.170 -23.285 -26.801 1.00 26.24 83 HIS B N 1
ATOM 1609 C CA . HIS B 1 106 ? 29.030 -23.615 -25.948 1.00 27.82 83 HIS B CA 1
ATOM 1610 C C . HIS B 1 106 ? 29.493 -24.135 -24.593 1.00 27.60 83 HIS B C 1
ATOM 1611 O O . HIS B 1 106 ? 30.314 -25.065 -24.515 1.00 29.31 83 HIS B O 1
ATOM 1618 N N . HIS B 1 107 ? 28.892 -23.602 -23.529 1.00 25.32 84 HIS B N 1
ATOM 1619 C CA . HIS B 1 107 ? 29.214 -24.114 -22.208 1.00 26.81 84 HIS B CA 1
ATOM 1620 C C . HIS B 1 107 ? 28.020 -23.954 -21.270 1.00 31.51 84 HIS B C 1
ATOM 1621 O O . HIS B 1 107 ? 27.158 -23.100 -21.474 1.00 27.77 84 HIS B O 1
ATOM 1628 N N . HIS B 1 108 ? 27.967 -24.821 -20.259 1.00 28.26 85 HIS B N 1
ATOM 1629 C CA . HIS B 1 108 ? 26.943 -24.743 -19.207 1.00 29.88 85 HIS B CA 1
ATOM 1630 C C . HIS B 1 108 ? 27.468 -25.490 -17.979 1.00 27.75 85 HIS B C 1
ATOM 1631 O O . HIS B 1 108 ? 28.578 -26.019 -17.977 1.00 24.67 85 HIS B O 1
ATOM 1638 N N . ALA B 1 109 ? 26.686 -25.471 -16.905 1.00 29.71 86 ALA B N 1
ATOM 1639 C CA . ALA B 1 109 ? 27.216 -26.033 -15.669 1.00 26.00 86 ALA B CA 1
ATOM 1640 C C . ALA B 1 109 ? 26.061 -26.447 -14.778 1.00 30.14 86 ALA B C 1
ATOM 1641 O O . ALA B 1 109 ? 24.996 -25.832 -14.799 1.00 31.04 86 ALA B O 1
ATOM 1643 N N . GLU B 1 110 ? 26.297 -27.498 -14.007 1.00 26.58 87 GLU B N 1
ATOM 1644 C CA . GLU B 1 110 ? 25.410 -27.925 -12.927 1.00 28.18 87 GLU B CA 1
ATOM 1645 C C . GLU B 1 110 ? 26.153 -27.655 -11.630 1.00 29.19 87 GLU B C 1
ATOM 1646 O O . GLU B 1 110 ? 27.305 -28.069 -11.500 1.00 26.55 87 GLU B O 1
ATOM 1652 N N . ILE B 1 111 ? 25.503 -26.987 -10.682 1.00 25.07 88 ILE B N 1
ATOM 1653 C CA . ILE B 1 111 ? 26.151 -26.628 -9.415 1.00 26.92 88 ILE B CA 1
ATOM 1654 C C . ILE B 1 111 ? 25.766 -27.657 -8.349 1.00 27.67 88 ILE B C 1
ATOM 1655 O O . ILE B 1 111 ? 24.604 -27.741 -7.937 1.00 32.57 88 ILE B O 1
ATOM 1660 N N . LEU B 1 112 ? 26.729 -28.451 -7.893 1.00 26.07 89 LEU B N 1
ATOM 1661 C CA . LEU B 1 112 ? 26.399 -29.573 -6.995 1.00 29.11 89 LEU B CA 1
ATOM 1662 C C . LEU B 1 112 ? 26.463 -29.180 -5.535 1.00 32.75 89 LEU B C 1
ATOM 1663 O O . LEU B 1 112 ? 25.814 -29.806 -4.691 1.00 31.17 89 LEU B O 1
ATOM 1668 N N . GLU B 1 113 ? 27.290 -28.197 -5.217 1.00 29.36 90 GLU B N 1
ATOM 1669 C CA . GLU B 1 113 ? 27.441 -27.706 -3.860 1.00 27.72 90 GLU B CA 1
ATOM 1670 C C . GLU B 1 113 ? 27.570 -26.196 -3.949 1.00 29.14 90 GLU B C 1
ATOM 1671 O O . GLU B 1 113 ? 27.900 -25.666 -5.013 1.00 28.19 90 GLU B O 1
ATOM 1677 N N . ASN B 1 114 ? 27.396 -25.510 -2.837 1.00 28.62 91 ASN B N 1
ATOM 1678 C CA . ASN B 1 114 ? 27.621 -24.077 -2.834 1.00 28.68 91 ASN B CA 1
ATOM 1679 C C . ASN B 1 114 ? 29.032 -23.837 -3.360 1.00 34.67 91 ASN B C 1
ATOM 1680 O O . ASN B 1 114 ? 29.977 -24.390 -2.834 1.00 28.44 91 ASN B O 1
ATOM 1685 N N . SER B 1 115 ? 29.154 -22.999 -4.387 1.00 25.00 92 SER B N 1
ATOM 1686 C CA . SER B 1 115 ? 30.435 -22.815 -5.059 1.00 24.55 92 SER B CA 1
ATOM 1687 C C . SER B 1 115 ? 30.828 -21.369 -5.379 1.00 25.97 92 SER B C 1
ATOM 1688 O O . SER B 1 115 ? 29.976 -20.521 -5.495 1.00 25.50 92 SER B O 1
ATOM 1691 N N . VAL B 1 116 ? 32.128 -21.110 -5.463 1.00 21.60 93 VAL B N 1
ATOM 1692 C CA . VAL B 1 116 ? 32.632 -19.793 -5.780 1.00 21.69 93 VAL B CA 1
ATOM 1693 C C . VAL B 1 116 ? 33.701 -19.899 -6.866 1.00 19.67 93 VAL B C 1
ATOM 1694 O O . VAL B 1 116 ? 34.606 -20.670 -6.743 1.00 20.27 93 VAL B O 1
ATOM 1698 N N . ALA B 1 117 ? 33.531 -19.139 -7.943 1.00 20.66 94 ALA B N 1
ATOM 1699 C CA . ALA B 1 117 ? 34.522 -19.135 -8.996 1.00 18.24 94 ALA B CA 1
ATOM 1700 C C . ALA B 1 117 ? 34.975 -17.709 -9.288 1.00 21.77 94 ALA B C 1
ATOM 1701 O O . ALA B 1 117 ? 34.184 -16.757 -9.220 1.00 22.45 94 ALA B O 1
ATOM 1703 N N . VAL B 1 118 ? 36.252 -17.587 -9.652 1.00 16.95 95 VAL B N 1
ATOM 1704 C CA . VAL B 1 118 ? 36.814 -16.344 -10.183 1.00 17.72 95 VAL B CA 1
ATOM 1705 C C . VAL B 1 118 ? 37.020 -16.547 -11.662 1.00 21.30 95 VAL B C 1
ATOM 1706 O O . VAL B 1 118 ? 37.704 -17.497 -12.061 1.00 21.62 95 VAL B O 1
ATOM 1710 N N . GLU B 1 119 ? 36.457 -15.637 -12.476 1.00 18.00 96 GLU B N 1
ATOM 1711 C CA . GLU B 1 119 ? 36.521 -15.784 -13.949 1.00 18.17 96 GLU B CA 1
ATOM 1712 C C . GLU B 1 119 ? 36.951 -14.481 -14.578 1.00 23.41 96 GLU B C 1
ATOM 1713 O O . GLU B 1 119 ? 36.502 -13.407 -14.156 1.00 24.61 96 GLU B O 1
ATOM 1719 N N . VAL B 1 120 ? 37.810 -14.602 -15.580 1.00 18.82 97 VAL B N 1
ATOM 1720 C CA . VAL B 1 120 ? 38.364 -13.437 -16.272 1.00 16.80 97 VAL B CA 1
ATOM 1721 C C . VAL B 1 120 ? 37.895 -13.531 -17.702 1.00 18.76 97 VAL B C 1
ATOM 1722 O O . VAL B 1 120 ? 38.005 -14.597 -18.312 1.00 19.77 97 VAL B O 1
ATOM 1726 N N . PHE B 1 121 ? 37.377 -12.405 -18.226 1.00 18.03 98 PHE B N 1
ATOM 1727 C CA . PHE B 1 121 ? 36.938 -12.324 -19.620 1.00 19.30 98 PHE B CA 1
ATOM 1728 C C . PHE B 1 121 ? 37.934 -11.504 -20.423 1.00 21.12 98 PHE B C 1
ATOM 1729 O O . PHE B 1 121 ? 38.472 -10.501 -19.931 1.00 20.98 98 PHE B O 1
ATOM 1737 N N . ALA B 1 122 ? 38.139 -11.888 -21.677 1.00 20.18 99 ALA B N 1
ATOM 1738 C CA . ALA B 1 122 ? 38.904 -11.049 -22.569 1.00 20.32 99 ALA B CA 1
ATOM 1739 C C . ALA B 1 122 ? 38.204 -11.069 -23.925 1.00 23.45 99 ALA B C 1
ATOM 1740 O O . ALA B 1 122 ? 37.705 -12.121 -24.343 1.00 25.20 99 ALA B O 1
ATOM 1742 N N . PRO B 1 123 ? 38.078 -9.922 -24.603 1.00 20.20 100 PRO B N 1
ATOM 1743 C CA . PRO B 1 123 ? 38.466 -8.572 -24.159 1.00 21.03 100 PRO B CA 1
ATOM 1744 C C . PRO B 1 123 ? 37.597 -8.092 -23.006 1.00 23.50 100 PRO B C 1
ATOM 1745 O O . PRO B 1 123 ? 36.762 -8.848 -22.522 1.00 21.62 100 PRO B O 1
ATOM 1749 N N . THR B 1 124 ? 37.815 -6.876 -22.544 1.00 22.31 101 THR B N 1
ATOM 1750 C CA . THR B 1 124 ? 37.021 -6.385 -21.439 1.00 20.50 101 THR B CA 1
ATOM 1751 C C . THR B 1 124 ? 35.539 -6.533 -21.773 1.00 22.19 101 THR B C 1
ATOM 1752 O O . THR B 1 124 ? 35.101 -6.113 -22.848 1.00 23.87 101 THR B O 1
ATOM 1756 N N . ARG B 1 125 ? 34.781 -7.124 -20.850 1.00 21.21 102 ARG B N 1
ATOM 1757 C CA . ARG B 1 125 ? 33.376 -7.416 -21.135 1.00 20.79 102 ARG B CA 1
ATOM 1758 C C . ARG B 1 125 ? 32.546 -6.214 -20.678 1.00 21.79 102 ARG B C 1
ATOM 1759 O O . ARG B 1 125 ? 32.128 -6.132 -19.525 1.00 20.78 102 ARG B O 1
ATOM 1767 N N . GLU B 1 126 ? 32.256 -5.306 -21.618 1.00 21.92 103 GLU B N 1
ATOM 1768 C CA . GLU B 1 126 ? 31.730 -3.984 -21.259 1.00 21.82 103 GLU B CA 1
ATOM 1769 C C . GLU B 1 126 ? 30.427 -4.094 -20.514 1.00 25.01 103 GLU B C 1
ATOM 1770 O O . GLU B 1 126 ? 30.157 -3.290 -19.618 1.00 23.40 103 GLU B O 1
ATOM 1776 N N . GLU B 1 127 ? 29.583 -5.067 -20.876 1.00 21.69 104 GLU B N 1
ATOM 1777 C CA . GLU B 1 127 ? 28.302 -5.215 -20.196 1.00 21.72 104 GLU B CA 1
ATOM 1778 C C . GLU B 1 127 ? 28.474 -5.480 -18.691 1.00 22.63 104 GLU B C 1
ATOM 1779 O O . GLU B 1 127 ? 27.547 -5.215 -17.921 1.00 21.51 104 GLU B O 1
ATOM 1785 N N . TYR B 1 128 ? 29.624 -6.017 -18.278 1.00 20.91 105 TYR B N 1
ATOM 1786 C CA . TYR B 1 128 ? 29.843 -6.369 -16.873 1.00 18.43 105 TYR B CA 1
ATOM 1787 C C . TYR B 1 128 ? 30.523 -5.269 -16.083 1.00 18.56 105 TYR B C 1
ATOM 1788 O O . TYR B 1 128 ? 30.654 -5.420 -14.859 1.00 22.01 105 TYR B O 1
ATOM 1797 N N . ILE B 1 129 ? 30.933 -4.158 -16.717 1.00 18.12 106 ILE B N 1
ATOM 1798 C CA . ILE B 1 129 ? 31.572 -3.091 -15.938 1.00 18.26 106 ILE B CA 1
ATOM 1799 C C . ILE B 1 129 ? 30.622 -2.592 -14.854 1.00 18.66 106 ILE B C 1
ATOM 1800 O O . ILE B 1 129 ? 31.041 -2.318 -13.711 1.00 20.50 106 ILE B O 1
ATOM 1805 N N . LYS B 1 130 ? 29.331 -2.496 -15.181 1.00 21.90 107 LYS B N 1
ATOM 1806 C CA . LYS B 1 130 ? 28.368 -1.963 -14.213 1.00 21.95 107 LYS B CA 1
ATOM 1807 C C . LYS B 1 130 ? 28.168 -2.842 -12.972 1.00 23.24 107 LYS B C 1
ATOM 1808 O O . LYS B 1 130 ? 27.508 -2.382 -12.011 1.00 21.01 107 LYS B O 1
ATOM 1814 N N . TYR B 1 131 ? 28.662 -4.075 -12.969 1.00 20.00 108 TYR B N 1
ATOM 1815 C CA . TYR B 1 131 ? 28.557 -4.945 -11.789 1.00 20.29 108 TYR B CA 1
ATOM 1816 C C . TYR B 1 131 ? 29.724 -4.758 -10.831 1.00 21.89 108 TYR B C 1
ATOM 1817 O O . TYR B 1 131 ? 29.803 -5.462 -9.810 1.00 22.96 108 TYR B O 1
ATOM 1826 N N . LEU B 1 132 ? 30.604 -3.785 -11.084 1.00 26.33 109 LEU B N 1
ATOM 1827 C CA . LEU B 1 132 ? 31.651 -3.512 -10.111 1.00 25.48 109 LEU B CA 1
ATOM 1828 C C . LEU B 1 132 ? 31.061 -2.991 -8.799 1.00 29.33 109 LEU B C 1
ATOM 1829 O O . LEU B 1 132 ? 30.142 -2.182 -8.803 1.00 32.07 109 LEU B O 1
ATOM 1834 N N . ASP B 1 133 ? 31.566 -3.462 -7.668 1.00 30.81 110 ASP B N 1
ATOM 1835 C CA . ASP B 1 133 ? 31.135 -2.885 -6.383 1.00 34.97 110 ASP B CA 1
ATOM 1836 C C . ASP B 1 133 ? 32.044 -1.695 -6.077 1.00 33.37 110 ASP B C 1
ATOM 1837 O O . ASP B 1 133 ? 33.190 -1.873 -5.639 1.00 32.34 110 ASP B O 1
ATOM 1842 N N . ARG B 1 134 ? 31.561 -0.481 -6.349 1.00 37.03 111 ARG B N 1
ATOM 1843 C CA . ARG B 1 134 ? 32.448 0.665 -6.220 1.00 40.47 111 ARG B CA 1
ATOM 1844 C C . ARG B 1 134 ? 32.843 0.936 -4.775 1.00 36.06 111 ARG B C 1
ATOM 1845 O O . ARG B 1 134 ? 33.850 1.612 -4.548 1.00 37.14 111 ARG B O 1
ATOM 1853 N N . THR B 1 135 ? 32.105 0.400 -3.799 1.00 32.28 112 THR B N 1
ATOM 1854 C CA . THR B 1 135 ? 32.467 0.586 -2.406 1.00 37.60 112 THR B CA 1
ATOM 1855 C C . THR B 1 135 ? 33.726 -0.184 -2.034 1.00 33.10 112 THR B C 1
ATOM 1856 O O . THR B 1 135 ? 34.338 0.139 -1.020 1.00 35.20 112 THR B O 1
ATOM 1860 N N . THR B 1 136 ? 34.175 -1.116 -2.877 1.00 33.85 113 THR B N 1
ATOM 1861 C CA . THR B 1 136 ? 35.381 -1.889 -2.556 1.00 34.42 113 THR B CA 1
ATOM 1862 C C . THR B 1 136 ? 36.619 -1.456 -3.346 1.00 35.29 113 THR B C 1
ATOM 1863 O O . THR B 1 136 ? 37.697 -1.997 -3.109 1.00 31.12 113 THR B O 1
ATOM 1867 N N . VAL B 1 137 ? 36.520 -0.465 -4.229 1.00 32.95 114 VAL B N 1
ATOM 1868 C CA . VAL B 1 137 ? 37.679 -0.074 -5.027 1.00 35.09 114 VAL B CA 1
ATOM 1869 C C . VAL B 1 137 ? 38.555 0.856 -4.213 1.00 41.46 114 VAL B C 1
ATOM 1870 O O . VAL B 1 137 ? 38.058 1.762 -3.525 1.00 38.56 114 VAL B O 1
ATOM 1874 N N . VAL B 1 138 ? 39.867 0.589 -4.227 1.00 38.48 115 VAL B N 1
ATOM 1875 C CA . VAL B 1 138 ? 40.812 1.341 -3.407 1.00 52.39 115 VAL B CA 1
ATOM 1876 C C . VAL B 1 138 ? 41.411 2.479 -4.218 1.00 59.68 115 VAL B C 1
ATOM 1877 O O . VAL B 1 138 ? 42.532 2.353 -4.720 1.00 63.50 115 VAL B O 1
#

Secondary structure (DSSP, 8-state):
--EEE---SS--EEEETTEEEEEEEE-SS-EEEEEEE-TT-EEEEE--SSEEEEEEEEEEEEEEETTEEEEEETT-EEEE-TT--EEEEEEEEEEEEEEEES--GGGGGGB-GGGB-/--EEE---SS-PEEEETTEEEEEEEE-SS-EEEEEEE-TT-EEEEE--SSEEEEEEEEEEEEEEETTEEEEEETT-EEEE-TT--EEEEEEEEEEEEEEEES--GGGGGGB-GGGB-

Sequence (234 aa):
ASSMYAKHSAQNYQPLLPGIKIKTLVYGELTLMTEFVMDKGSSLPDHTHPYEQTGYLVSGKIILYIEDKKQQIMAGDSWCIPKNVHHHAEILENSVAVEVFAPTREEYIKYLDRTTVVASSMYAKHSAQNYQPLLPGIKIKTLVYGELTLMTEFVMDKGSSLPDHTHPYEQTGYLVSGKIILYIEDKKQQIMAGDSWCIPKNVHHHAEILENSVAVEVFAPTREEYIKYLDRTTVV

B-factor: mean 31.06, std 10.77, range [16.61, 88.01]

Foldseek 3Di:
DDWDFDDDPDQQDDDDVQKTKAFGDADQWKTKMKIWGAAFDKFDKDFAQKKKKKFWQAAWKWKQWAHDIDIHGHGDMDIHHHGTIIMMTGHHGTMMMMMITRYPVVNVVRYPVVGMD/DDWDFDDDPDQFDDDDVQKTKAWGDADQWKTKMKIWGAAFDKFDKDFAQKKKKKFWQAAWKWKDWAPDIDIHGHGDMDIHHHGTIIMMGGHHGTMMMMMITGYPVVRPVRHPVVGID